Protein AF-A0A382DC50-F1 (afdb_monomer)

Sequence (308 aa):
MADNDYLSQIHSEELDKFVVYGDLNCPFCFALHERFDAWSLLGKIEWRLIIHAPELSEAIFSLEDESLLANEVFAIHHRAPDVSVSLPRARPASSLATRLVMAIDRYDRKKVPDLRRELYRALWQEGLNLGDPAVLVTILANVGLEKFVEASVRKNPDGSVEPLALWEFWRLLGSEPQDLIEWQERWETDVSFARRIPIIENRTNNALLQGLPTEEALYQYLVGRRAHFVNDDVCVFQPRPIAIVFGWMDHLWPLVKILKETCEVLHFSEIASCRQMLIDNEEIDFLFIEDEFVEDDVLGELAELLKT

Structure (mmCIF, N/CA/C/O backbone):
data_AF-A0A382DC50-F1
#
_entry.id   AF-A0A382DC50-F1
#
loop_
_atom_site.group_PDB
_atom_site.id
_atom_site.type_symbol
_atom_site.label_atom_id
_atom_site.label_alt_id
_atom_site.label_comp_id
_atom_site.label_asym_id
_atom_site.label_entity_id
_atom_site.label_seq_id
_atom_site.pdbx_PDB_ins_code
_atom_site.Cartn_x
_atom_site.Cartn_y
_atom_site.Cartn_z
_atom_site.occupancy
_atom_site.B_iso_or_equiv
_atom_site.auth_seq_id
_atom_site.auth_co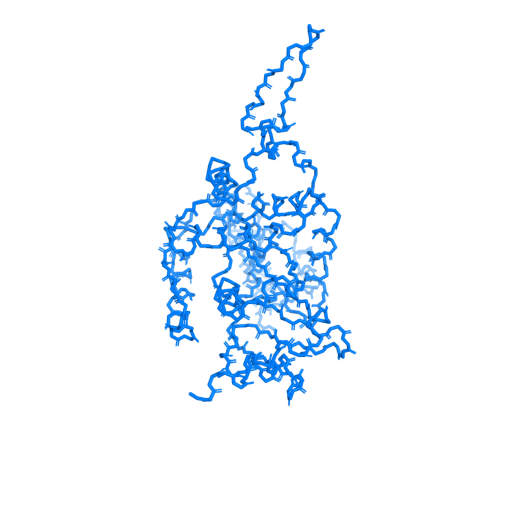mp_id
_atom_site.auth_asym_id
_atom_site.auth_atom_id
_atom_site.pdbx_PDB_model_num
ATOM 1 N N . MET A 1 1 ? -6.017 -14.879 29.094 1.00 37.22 1 MET A N 1
ATOM 2 C CA . MET A 1 1 ? -6.654 -13.901 30.011 1.00 37.22 1 MET A CA 1
ATOM 3 C C . MET A 1 1 ? -6.004 -12.518 29.949 1.00 37.22 1 MET A C 1
ATOM 5 O O . MET A 1 1 ? -6.716 -11.572 30.234 1.00 37.22 1 MET A O 1
ATOM 9 N N . ALA A 1 2 ? -4.735 -12.374 29.532 1.00 49.47 2 ALA A N 1
ATOM 10 C CA . ALA A 1 2 ? -4.141 -11.066 29.215 1.00 49.47 2 ALA A CA 1
ATOM 11 C C . ALA A 1 2 ? -4.613 -10.497 27.855 1.00 49.47 2 ALA A C 1
ATOM 13 O O . ALA A 1 2 ? -4.766 -9.287 27.730 1.00 49.47 2 ALA A O 1
ATOM 14 N N . ASP A 1 3 ? -4.940 -11.360 26.879 1.00 53.88 3 ASP A N 1
ATOM 15 C CA . ASP A 1 3 ? -5.260 -10.888 25.521 1.00 53.88 3 ASP A CA 1
ATOM 16 C C . ASP A 1 3 ? -6.546 -10.065 25.380 1.00 53.88 3 ASP A C 1
ATOM 18 O O . ASP A 1 3 ? -6.658 -9.181 24.538 1.00 53.88 3 ASP A O 1
ATOM 22 N N . ASN A 1 4 ? -7.538 -10.334 26.226 1.00 57.94 4 ASN A N 1
ATOM 23 C CA . ASN A 1 4 ? -8.842 -9.684 26.105 1.00 57.94 4 ASN A CA 1
ATOM 24 C C . ASN A 1 4 ? -8.832 -8.237 26.640 1.00 57.94 4 ASN A C 1
ATOM 26 O O . ASN A 1 4 ? -9.724 -7.449 26.325 1.00 57.94 4 ASN A O 1
ATOM 30 N N . ASP A 1 5 ? -7.831 -7.893 27.456 1.00 74.62 5 ASP A N 1
ATOM 31 C CA . ASP A 1 5 ? -7.710 -6.585 28.105 1.00 74.62 5 ASP A CA 1
ATOM 32 C C . ASP A 1 5 ? -7.047 -5.557 27.170 1.00 74.62 5 ASP A C 1
ATOM 34 O O . ASP A 1 5 ? -7.519 -4.426 27.055 1.00 74.62 5 ASP A O 1
ATOM 38 N N . TYR A 1 6 ? -6.025 -5.966 26.400 1.00 82.06 6 TYR A N 1
ATOM 39 C CA . TYR A 1 6 ? -5.338 -5.051 25.478 1.00 82.06 6 TYR A CA 1
ATOM 40 C C . TYR A 1 6 ? -6.218 -4.648 24.287 1.00 82.06 6 TYR A C 1
ATOM 42 O O . TYR A 1 6 ? -6.290 -3.462 23.965 1.00 82.06 6 TYR A O 1
ATOM 50 N N . LEU A 1 7 ? -6.944 -5.590 23.666 1.00 85.31 7 LEU A N 1
ATOM 51 C CA . LEU A 1 7 ? -7.836 -5.271 22.542 1.00 85.31 7 LEU A CA 1
ATOM 52 C C . LEU A 1 7 ? -8.962 -4.341 22.986 1.00 85.31 7 LEU A C 1
ATOM 54 O O . LEU A 1 7 ? -9.258 -3.360 22.308 1.00 85.31 7 LEU A O 1
ATOM 58 N N . SER A 1 8 ? -9.545 -4.593 24.159 1.00 87.25 8 SER A N 1
ATOM 59 C CA . SER A 1 8 ? -10.571 -3.716 24.728 1.00 87.25 8 SER A CA 1
ATOM 60 C C . SER A 1 8 ? -10.053 -2.285 24.893 1.00 87.25 8 SER A C 1
ATOM 62 O O . SER A 1 8 ? -10.758 -1.338 24.541 1.00 87.25 8 SER A O 1
ATOM 64 N N . GLN A 1 9 ? -8.804 -2.127 25.348 1.00 90.44 9 GLN A N 1
ATOM 65 C CA . GLN A 1 9 ? -8.171 -0.818 25.464 1.00 90.44 9 GLN A CA 1
ATOM 66 C C . GLN A 1 9 ? -7.967 -0.156 24.091 1.00 90.44 9 GLN A C 1
ATOM 68 O O . GLN A 1 9 ? -8.433 0.966 23.906 1.00 90.44 9 GLN A O 1
ATOM 73 N N . ILE A 1 10 ? -7.361 -0.837 23.106 1.00 91.88 10 ILE A N 1
ATOM 74 C CA . ILE A 1 10 ? -7.163 -0.269 21.753 1.00 91.88 10 ILE A CA 1
ATOM 75 C C . ILE A 1 10 ? -8.499 0.156 21.135 1.00 91.88 10 ILE A C 1
ATOM 77 O O . ILE A 1 10 ? -8.602 1.213 20.518 1.00 91.88 10 ILE A O 1
ATOM 81 N N . HIS A 1 11 ? -9.550 -0.647 21.309 1.00 91.75 11 HIS A N 1
ATOM 82 C CA . HIS A 1 11 ? -10.868 -0.335 20.764 1.00 91.75 11 HIS A CA 1
ATOM 83 C C . HIS A 1 11 ? -11.522 0.898 21.399 1.00 91.75 11 HIS A C 1
ATOM 85 O O . HIS A 1 11 ? -12.437 1.442 20.775 1.00 91.75 11 HIS A O 1
ATOM 91 N N . SER A 1 12 ? -11.072 1.316 22.587 1.00 91.50 12 SER A N 1
ATOM 92 C CA . SER A 1 12 ? -11.511 2.541 23.263 1.00 91.50 12 SER A CA 1
ATOM 93 C C . SER A 1 12 ? -10.723 3.792 22.859 1.00 91.50 12 SER A C 1
ATOM 95 O O . SER A 1 12 ? -11.162 4.898 23.163 1.00 91.50 12 SER A O 1
ATOM 97 N N . GLU A 1 13 ? -9.594 3.633 22.163 1.00 93.06 13 GLU A N 1
ATOM 98 C CA . GLU A 1 13 ? -8.790 4.751 21.671 1.00 93.06 13 GLU A CA 1
ATOM 99 C C . GLU A 1 13 ? -9.433 5.420 20.446 1.00 93.06 13 GLU A C 1
ATOM 101 O O . GLU A 1 13 ? -10.063 4.777 19.599 1.00 93.06 13 GLU A O 1
ATOM 106 N N . GLU A 1 14 ? -9.205 6.725 20.307 1.00 92.75 14 GLU A N 1
ATOM 107 C CA . GLU A 1 14 ? -9.491 7.472 19.079 1.00 92.75 14 GLU A CA 1
ATOM 108 C C . GLU A 1 14 ? -8.432 7.124 18.026 1.00 92.75 14 GLU A C 1
ATOM 110 O O . GLU A 1 14 ? -7.326 7.670 18.037 1.00 92.75 14 GLU A O 1
ATOM 115 N N . LEU A 1 15 ? -8.736 6.143 17.169 1.00 95.50 15 LEU A N 1
ATOM 116 C CA . LEU A 1 15 ? -7.791 5.612 16.178 1.00 95.50 15 LEU A CA 1
ATOM 117 C C . LEU A 1 15 ? -7.815 6.342 14.828 1.00 95.50 15 LEU A C 1
ATOM 119 O O . LEU A 1 15 ? -6.889 6.184 14.036 1.00 95.50 15 LEU A O 1
ATOM 123 N N . ASP A 1 16 ? -8.823 7.176 14.585 1.00 94.62 16 ASP A N 1
ATOM 124 C CA . ASP A 1 16 ? -8.936 7.998 13.379 1.00 94.62 16 ASP A CA 1
ATOM 125 C C . ASP A 1 16 ? -7.835 9.066 13.291 1.00 94.62 16 ASP A C 1
ATOM 127 O O . ASP A 1 16 ? -7.517 9.537 12.203 1.00 94.62 16 ASP A O 1
ATOM 131 N N . LYS A 1 17 ? -7.176 9.409 14.405 1.00 95.00 17 LYS A N 1
ATOM 132 C CA . LYS A 1 17 ? -5.971 10.254 14.405 1.00 95.00 17 LYS A CA 1
ATOM 133 C C . LYS A 1 17 ? -4.764 9.603 13.725 1.00 95.00 17 LYS A C 1
ATOM 135 O O . LYS A 1 17 ? -3.833 10.326 13.369 1.00 95.00 17 LYS A O 1
ATOM 140 N N . PHE A 1 18 ? -4.764 8.282 13.541 1.00 97.12 18 PHE A N 1
ATOM 141 C CA . PHE A 1 18 ? -3.666 7.571 12.896 1.00 97.12 18 PHE A CA 1
ATOM 142 C C . PHE A 1 18 ? -3.879 7.434 11.389 1.00 97.12 18 PHE A C 1
ATOM 144 O O . PHE A 1 18 ? -4.982 7.156 10.913 1.00 97.12 18 PHE A O 1
ATOM 151 N N . VAL A 1 19 ? -2.788 7.599 10.648 1.00 97.69 19 VAL A N 1
ATOM 152 C CA . VAL A 1 19 ? -2.716 7.407 9.200 1.00 97.69 19 VAL A CA 1
ATOM 153 C C . VAL A 1 19 ? -1.591 6.436 8.90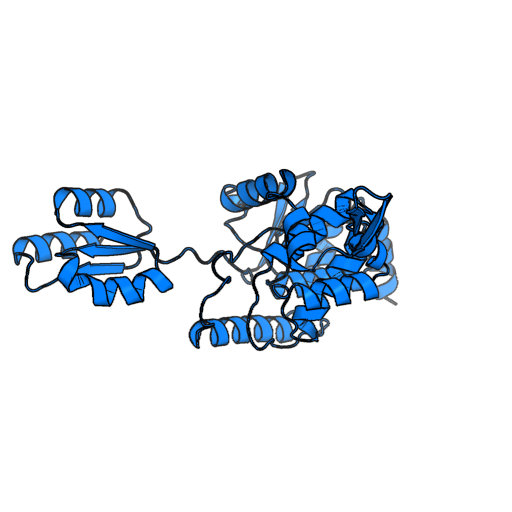1 1.00 97.69 19 VAL A C 1
ATOM 155 O O . VAL A 1 19 ? -0.494 6.595 9.430 1.00 97.69 19 VAL A O 1
ATOM 158 N N . VAL A 1 20 ? -1.840 5.458 8.038 1.00 98.00 20 VAL A N 1
ATOM 159 C CA . VAL A 1 20 ? -0.793 4.588 7.502 1.00 98.00 20 VAL A CA 1
ATOM 160 C C . VAL A 1 20 ? -0.478 4.947 6.066 1.00 98.00 20 VAL A C 1
ATOM 162 O O . VAL A 1 20 ? -1.398 5.080 5.268 1.00 98.00 20 VAL A O 1
ATOM 165 N N . TYR A 1 21 ? 0.807 5.036 5.737 1.00 98.12 21 TYR A N 1
ATOM 166 C CA . TYR A 1 21 ? 1.296 4.997 4.361 1.00 98.12 21 TYR A CA 1
ATOM 167 C C . TYR A 1 21 ? 1.822 3.599 4.068 1.00 98.12 21 TYR A C 1
ATOM 169 O O . TYR A 1 21 ? 2.630 3.059 4.833 1.00 98.12 21 TYR A O 1
ATOM 177 N N . GLY A 1 22 ? 1.361 3.011 2.970 1.00 97.38 22 GLY A N 1
ATOM 178 C CA . GLY A 1 22 ? 1.808 1.691 2.552 1.00 97.38 22 GLY A CA 1
ATOM 179 C C . GLY A 1 22 ? 1.549 1.412 1.082 1.00 97.38 22 GLY A C 1
ATOM 180 O O . GLY A 1 22 ? 0.786 2.110 0.425 1.00 97.38 22 GLY A O 1
ATOM 181 N N . ASP A 1 23 ? 2.166 0.350 0.587 1.00 97.38 23 ASP A N 1
ATOM 182 C CA . ASP A 1 23 ? 2.003 -0.137 -0.781 1.00 97.38 23 ASP A CA 1
ATOM 183 C C . ASP A 1 23 ? 1.472 -1.578 -0.751 1.00 97.38 23 ASP A C 1
ATOM 185 O O . ASP A 1 23 ? 1.760 -2.343 0.177 1.00 97.38 23 ASP A O 1
ATOM 189 N N . LEU A 1 24 ? 0.676 -1.958 -1.750 1.00 97.75 24 LEU A N 1
ATOM 190 C CA . LEU A 1 24 ? 0.156 -3.316 -1.912 1.00 97.75 24 LEU A CA 1
ATOM 191 C C . LEU A 1 24 ? 1.273 -4.321 -2.221 1.00 97.75 24 LEU A C 1
ATOM 193 O O . LEU A 1 24 ? 1.204 -5.465 -1.772 1.00 97.75 24 LEU A O 1
ATOM 197 N N . ASN A 1 25 ? 2.317 -3.898 -2.940 1.00 94.50 25 ASN A N 1
ATOM 198 C CA . ASN A 1 25 ? 3.447 -4.755 -3.304 1.00 94.50 25 ASN A CA 1
ATOM 199 C C . ASN A 1 25 ? 4.632 -4.673 -2.320 1.00 94.50 25 ASN A C 1
ATOM 201 O O . ASN A 1 25 ? 5.721 -5.151 -2.638 1.00 94.50 25 ASN A O 1
ATOM 205 N N . CYS A 1 26 ? 4.409 -4.152 -1.109 1.00 95.50 26 CYS A N 1
ATOM 206 C CA . CYS A 1 26 ? 5.368 -4.213 -0.009 1.00 95.50 26 CYS A CA 1
ATOM 207 C C . CYS A 1 26 ? 4.959 -5.295 1.011 1.00 95.50 26 CYS A C 1
ATOM 209 O O . CYS A 1 26 ? 3.881 -5.194 1.613 1.00 95.50 26 CYS A O 1
ATOM 211 N N . PRO A 1 27 ? 5.812 -6.297 1.288 1.00 95.44 27 PRO A N 1
ATOM 212 C CA . PRO A 1 27 ? 5.442 -7.390 2.181 1.00 95.44 27 PRO A CA 1
ATOM 213 C C . PRO A 1 27 ? 5.378 -6.939 3.654 1.00 95.44 27 PRO A C 1
ATOM 215 O O . PRO A 1 27 ? 4.569 -7.443 4.431 1.00 95.44 27 PRO A O 1
ATOM 218 N N . PHE A 1 28 ? 6.151 -5.925 4.057 1.00 95.81 28 PHE A N 1
ATOM 219 C CA . PHE A 1 28 ? 6.060 -5.352 5.408 1.00 95.81 28 PHE A CA 1
ATOM 220 C C . PHE A 1 28 ? 4.736 -4.609 5.637 1.00 95.81 28 PHE A C 1
ATOM 222 O O . PHE A 1 28 ? 4.167 -4.684 6.727 1.00 95.81 28 PHE A O 1
ATOM 229 N N . CYS A 1 29 ? 4.212 -3.935 4.604 1.00 97.81 29 CYS A N 1
ATOM 230 C CA . 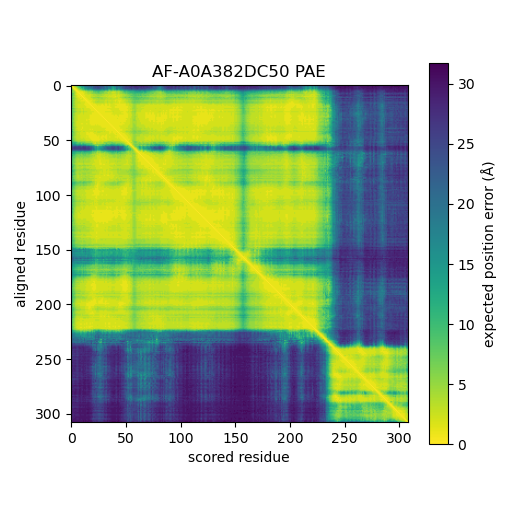CYS A 1 29 ? 2.883 -3.323 4.649 1.00 97.81 29 CYS A CA 1
ATOM 231 C C . CYS A 1 29 ? 1.790 -4.387 4.787 1.00 97.81 29 CYS A C 1
ATOM 233 O O . CYS A 1 29 ? 0.857 -4.195 5.564 1.00 97.81 29 CYS A O 1
ATOM 235 N N . PHE A 1 30 ? 1.940 -5.523 4.097 1.00 98.25 30 PHE A N 1
ATOM 236 C CA . PHE A 1 30 ? 1.058 -6.676 4.264 1.00 98.25 30 PHE A CA 1
ATOM 237 C C . PHE A 1 30 ? 1.064 -7.208 5.701 1.00 98.25 30 PHE A C 1
ATOM 239 O O . PHE A 1 30 ? 0.002 -7.364 6.298 1.00 98.25 30 PHE A O 1
ATOM 246 N N . ALA A 1 31 ? 2.240 -7.420 6.295 1.00 96.88 31 ALA A N 1
ATOM 247 C CA . ALA A 1 31 ? 2.331 -7.913 7.668 1.00 96.88 31 ALA A CA 1
ATOM 248 C C . ALA A 1 31 ? 1.702 -6.949 8.689 1.00 96.88 31 ALA A C 1
ATOM 250 O O . ALA A 1 31 ? 0.992 -7.379 9.600 1.00 96.88 31 ALA A O 1
ATOM 251 N N . LEU A 1 32 ? 1.902 -5.636 8.520 1.00 97.50 32 LEU A N 1
ATOM 252 C CA . LEU A 1 32 ? 1.219 -4.633 9.340 1.00 97.50 32 LEU A CA 1
ATOM 253 C C . LEU A 1 32 ? -0.305 -4.675 9.134 1.00 97.50 32 LEU A C 1
ATOM 255 O O . LEU A 1 32 ? -1.064 -4.586 10.100 1.00 97.50 32 LEU A O 1
ATOM 259 N N . HIS A 1 33 ? -0.751 -4.828 7.887 1.00 98.06 33 HIS A N 1
ATOM 260 C CA . HIS A 1 33 ? -2.164 -4.919 7.543 1.00 98.06 33 HIS A CA 1
ATOM 261 C C . HIS A 1 33 ? -2.838 -6.139 8.186 1.00 98.06 33 HIS A C 1
ATOM 263 O O . HIS A 1 33 ? -3.909 -5.995 8.772 1.00 98.06 33 HIS A O 1
ATOM 269 N N . GLU A 1 34 ? -2.218 -7.321 8.138 1.00 97.88 34 GLU A N 1
ATOM 270 C CA . GLU A 1 34 ? -2.768 -8.536 8.760 1.00 97.88 34 GLU A CA 1
ATOM 271 C C . GLU A 1 34 ? -2.904 -8.399 10.280 1.00 97.88 34 GLU A C 1
ATOM 273 O O . GLU A 1 34 ? -3.898 -8.851 10.844 1.00 97.88 34 GLU A O 1
ATOM 278 N N . ARG A 1 35 ? -1.987 -7.694 10.953 1.00 95.25 35 ARG A N 1
ATOM 279 C CA . ARG A 1 35 ? -2.137 -7.397 12.389 1.00 95.25 35 ARG A CA 1
ATOM 280 C C . ARG A 1 35 ? -3.320 -6.485 12.675 1.00 95.25 35 ARG A C 1
ATOM 282 O O . ARG A 1 35 ? -4.074 -6.720 13.617 1.00 95.25 35 ARG A O 1
ATOM 289 N N . PHE A 1 36 ? -3.537 -5.469 11.843 1.00 97.06 36 PHE A N 1
ATOM 290 C CA . PHE A 1 36 ? -4.738 -4.646 11.958 1.00 97.06 36 PHE A CA 1
ATOM 291 C C . PHE A 1 36 ? -6.024 -5.415 11.642 1.00 97.06 36 PHE A C 1
ATOM 293 O O . PHE A 1 36 ? -7.045 -5.126 12.266 1.00 97.06 36 PHE A O 1
ATOM 300 N N . ASP A 1 37 ? -6.004 -6.383 10.724 1.00 96.94 37 ASP A N 1
ATOM 301 C CA . ASP A 1 37 ? -7.144 -7.278 10.472 1.00 96.94 37 ASP A CA 1
ATOM 302 C C . ASP A 1 37 ? -7.428 -8.164 11.687 1.00 96.94 37 ASP A C 1
ATOM 304 O O . ASP A 1 37 ? -8.557 -8.184 12.182 1.00 96.94 37 ASP A O 1
ATOM 308 N N . ALA A 1 38 ? -6.393 -8.801 12.244 1.00 95.38 38 ALA A N 1
ATOM 309 C CA . ALA A 1 38 ? -6.493 -9.634 13.440 1.00 95.38 38 ALA A CA 1
ATOM 310 C C . ALA A 1 38 ? -7.078 -8.869 14.639 1.00 95.38 38 ALA A C 1
ATOM 312 O O . ALA A 1 38 ? -7.833 -9.430 15.434 1.00 95.38 38 ALA A O 1
ATOM 313 N N . TRP A 1 39 ? -6.785 -7.571 14.744 1.00 95.38 39 TRP A N 1
ATOM 314 C CA . TRP A 1 39 ? -7.317 -6.691 15.787 1.00 95.38 39 TRP A CA 1
ATOM 315 C C . TRP A 1 39 ? -8.599 -5.948 15.377 1.00 95.38 39 TRP A C 1
ATOM 317 O O . TRP A 1 39 ? -9.066 -5.088 16.114 1.00 95.38 39 TRP A O 1
ATOM 327 N N . SER A 1 40 ? -9.194 -6.247 14.217 1.00 95.88 40 SER A N 1
ATOM 328 C CA . SER A 1 40 ? -10.419 -5.593 13.721 1.00 95.88 40 SER A CA 1
ATOM 329 C C . SER A 1 40 ? -10.323 -4.058 13.621 1.00 95.88 40 SER A C 1
ATOM 331 O O . SER A 1 40 ? -11.283 -3.331 13.902 1.00 95.88 40 SER A O 1
ATOM 333 N N . LEU A 1 41 ? -9.158 -3.548 13.207 1.00 96.62 41 LEU A N 1
ATOM 334 C CA . LEU A 1 41 ? -8.848 -2.116 13.108 1.00 96.62 41 LEU A CA 1
ATOM 335 C C . LEU A 1 41 ? -8.838 -1.574 11.673 1.00 96.62 41 LEU A C 1
ATOM 337 O O . LEU A 1 41 ? -8.739 -0.361 11.498 1.00 96.62 41 LEU A O 1
ATOM 341 N N . LEU A 1 42 ? -8.979 -2.418 10.642 1.00 95.38 42 LEU A N 1
ATOM 342 C CA . LEU A 1 42 ? -8.832 -1.998 9.236 1.00 95.38 42 LEU A CA 1
ATOM 343 C C . LEU A 1 42 ? -9.749 -0.843 8.804 1.00 95.38 42 LEU A C 1
ATOM 345 O O . LEU A 1 42 ? -9.390 -0.099 7.894 1.00 95.38 42 LEU A O 1
ATOM 349 N N . GLY A 1 43 ? -10.924 -0.713 9.425 1.00 94.44 43 GLY A N 1
ATOM 350 C CA . GLY A 1 43 ? -11.879 0.374 9.177 1.00 94.44 43 GLY A CA 1
ATOM 351 C C . GLY A 1 43 ? -11.793 1.545 10.163 1.00 94.44 43 GLY A C 1
ATOM 352 O O . GLY A 1 43 ? -12.614 2.453 10.082 1.00 94.44 43 GLY A O 1
ATOM 353 N N . LYS A 1 44 ? -10.856 1.508 11.120 1.00 95.81 44 LYS A N 1
ATOM 354 C CA . LYS A 1 44 ? -10.680 2.529 12.167 1.00 95.81 44 LYS A CA 1
ATOM 355 C C . LYS A 1 44 ? -9.471 3.435 11.946 1.00 95.81 44 LYS A C 1
ATOM 357 O O . LYS A 1 44 ? -9.415 4.502 12.542 1.00 95.81 44 LYS A O 1
ATOM 362 N N . ILE A 1 45 ? -8.519 2.994 11.129 1.00 95.81 45 ILE A N 1
ATOM 363 C CA . ILE A 1 45 ? -7.284 3.713 10.813 1.00 95.81 45 ILE A CA 1
ATOM 364 C C . ILE A 1 45 ? -7.308 4.052 9.324 1.00 95.81 45 ILE A C 1
ATOM 366 O O . ILE A 1 45 ? -7.614 3.197 8.490 1.00 95.81 45 ILE A O 1
ATOM 370 N N . GLU A 1 46 ? -6.995 5.301 8.991 1.00 96.12 46 GLU A N 1
ATOM 371 C CA . GLU A 1 46 ? -6.902 5.739 7.600 1.00 96.12 46 GLU A CA 1
ATOM 372 C C . GLU A 1 46 ? -5.674 5.102 6.942 1.00 96.12 46 GLU A C 1
ATOM 374 O O . GLU A 1 46 ? -4.580 5.133 7.501 1.00 96.12 46 GLU A O 1
ATOM 379 N N . TRP A 1 47 ? -5.840 4.527 5.751 1.00 97.69 47 TRP A N 1
ATOM 380 C CA . TRP A 1 47 ? -4.743 3.907 5.010 1.00 97.69 47 TRP A CA 1
ATOM 381 C C . TRP A 1 47 ? -4.593 4.555 3.645 1.00 97.69 47 TRP A C 1
ATOM 383 O O . TRP A 1 47 ? -5.472 4.447 2.789 1.00 97.69 47 TRP A O 1
ATOM 393 N N . ARG A 1 48 ? -3.457 5.213 3.460 1.00 97.62 48 ARG A N 1
ATOM 394 C CA . ARG A 1 48 ? -3.053 5.913 2.251 1.00 97.62 48 ARG A CA 1
ATOM 395 C C . ARG A 1 48 ? -2.142 5.000 1.458 1.00 97.62 48 ARG A C 1
ATOM 397 O O . ARG A 1 48 ? -1.050 4.649 1.906 1.00 97.62 48 ARG A O 1
ATOM 404 N N . LEU A 1 49 ? -2.634 4.569 0.303 1.00 97.44 49 LEU A N 1
ATOM 405 C CA . LEU A 1 49 ? -1.816 3.806 -0.624 1.00 97.44 49 LEU A CA 1
ATOM 406 C C . LEU A 1 49 ? -0.891 4.749 -1.388 1.00 97.44 49 LEU A C 1
ATOM 408 O O . LEU A 1 49 ? -1.329 5.811 -1.818 1.00 97.44 49 LEU A O 1
ATOM 412 N N . ILE A 1 50 ? 0.356 4.330 -1.554 1.00 96.25 50 ILE A N 1
ATOM 413 C CA . ILE A 1 50 ? 1.370 4.964 -2.403 1.00 96.25 50 ILE A CA 1
ATOM 414 C C . ILE A 1 50 ? 1.993 3.898 -3.308 1.00 96.25 50 ILE A C 1
ATOM 416 O O . ILE A 1 50 ? 1.742 2.704 -3.117 1.00 96.25 50 ILE A O 1
ATOM 420 N N . ILE A 1 51 ? 2.786 4.326 -4.286 1.00 92.69 51 ILE A N 1
ATOM 421 C CA . ILE A 1 51 ? 3.586 3.457 -5.150 1.00 92.69 51 ILE A CA 1
ATOM 422 C C . ILE A 1 51 ? 5.061 3.680 -4.802 1.00 92.69 51 ILE A C 1
ATOM 424 O O . ILE A 1 51 ? 5.653 4.680 -5.200 1.00 92.69 51 ILE A O 1
ATOM 428 N N . HIS A 1 52 ? 5.652 2.764 -4.031 1.00 89.25 52 HIS A N 1
ATOM 429 C CA . HIS A 1 52 ? 7.046 2.889 -3.580 1.00 89.25 52 HIS A CA 1
ATOM 430 C C . HIS A 1 52 ? 8.065 2.349 -4.583 1.00 89.25 52 HIS A C 1
ATOM 432 O O . HIS A 1 52 ? 9.236 2.703 -4.506 1.00 89.25 52 HIS A O 1
ATOM 438 N N . ALA A 1 53 ? 7.608 1.481 -5.485 1.00 82.06 53 ALA A N 1
ATOM 439 C CA . ALA A 1 53 ? 8.420 0.786 -6.476 1.00 82.06 53 ALA A CA 1
ATOM 440 C C . ALA A 1 53 ? 7.757 0.894 -7.870 1.00 82.06 53 ALA A C 1
ATOM 442 O O . ALA A 1 53 ? 7.228 -0.096 -8.398 1.00 82.06 53 ALA A O 1
ATOM 443 N N . PRO A 1 54 ? 7.651 2.117 -8.435 1.00 76.81 54 PRO A N 1
ATOM 444 C CA . PRO A 1 54 ? 6.966 2.373 -9.709 1.00 76.81 54 PRO A CA 1
ATOM 445 C C . PRO A 1 54 ? 7.628 1.685 -10.916 1.00 76.81 54 PRO A C 1
ATOM 447 O O . PRO A 1 54 ? 6.968 1.417 -11.923 1.00 76.81 54 PRO A O 1
ATOM 450 N N . GLU A 1 55 ? 8.913 1.358 -10.813 1.00 67.50 55 GLU A N 1
ATOM 451 C CA . GLU A 1 55 ? 9.718 0.681 -11.830 1.00 67.50 55 GLU A CA 1
ATOM 452 C C . GLU A 1 55 ? 9.328 -0.782 -12.068 1.00 67.50 55 GLU A C 1
ATOM 454 O O . GLU A 1 55 ? 9.668 -1.337 -13.110 1.00 67.50 55 GLU A O 1
ATOM 459 N N . LEU A 1 56 ? 8.551 -1.396 -11.171 1.00 68.50 56 LEU A N 1
ATOM 460 C CA . LEU A 1 56 ? 8.113 -2.797 -11.273 1.00 68.50 56 LEU A CA 1
ATOM 461 C C . LEU A 1 56 ? 7.055 -3.061 -12.359 1.00 68.50 56 LEU A C 1
ATOM 463 O O . LEU A 1 56 ? 6.347 -4.071 -12.325 1.00 68.50 56 LEU A O 1
ATOM 467 N N . SER A 1 57 ? 6.926 -2.175 -13.343 1.00 54.94 57 SER A N 1
ATOM 468 C CA . SER A 1 57 ? 6.055 -2.373 -14.495 1.00 54.94 57 SER A CA 1
ATOM 469 C C . SER A 1 57 ? 6.887 -2.669 -15.747 1.00 54.94 57 SER A C 1
ATOM 471 O O . SER A 1 57 ? 7.660 -1.843 -16.211 1.00 54.94 57 SER A O 1
ATOM 473 N N . GLU A 1 58 ? 6.703 -3.879 -16.289 1.00 50.09 58 GLU A N 1
ATOM 474 C CA . GLU A 1 58 ? 7.195 -4.364 -17.597 1.00 50.09 58 GLU A CA 1
ATOM 475 C C . GLU A 1 58 ? 8.642 -4.895 -17.700 1.00 50.09 58 GLU A C 1
ATOM 477 O O . GLU A 1 58 ? 8.977 -5.499 -18.722 1.00 50.09 58 GLU A O 1
ATOM 482 N N . ALA A 1 59 ? 9.484 -4.780 -16.669 1.00 53.28 59 ALA A N 1
ATOM 483 C CA . ALA A 1 59 ? 10.841 -5.343 -16.691 1.00 53.28 59 ALA A CA 1
ATOM 484 C C . ALA A 1 59 ? 10.887 -6.862 -16.411 1.00 53.28 59 ALA A C 1
ATOM 486 O O . ALA A 1 59 ? 10.015 -7.433 -15.750 1.00 53.28 59 ALA A O 1
ATOM 487 N N . ILE A 1 60 ? 11.936 -7.531 -16.907 1.00 62.00 60 ILE A N 1
ATOM 488 C CA . ILE A 1 60 ? 12.283 -8.895 -16.488 1.00 62.00 60 ILE A CA 1
ATOM 489 C C . ILE A 1 60 ? 12.700 -8.811 -15.019 1.00 62.00 60 ILE A C 1
ATOM 491 O O . ILE A 1 60 ? 13.706 -8.181 -14.715 1.00 62.00 60 ILE A O 1
ATOM 495 N N . PHE A 1 61 ? 11.933 -9.443 -14.131 1.00 73.88 61 PHE A N 1
ATOM 496 C CA . PHE A 1 61 ? 12.282 -9.563 -12.716 1.00 73.88 61 PHE A CA 1
ATOM 497 C C . PHE A 1 61 ? 13.635 -10.278 -12.605 1.00 73.88 61 PHE A C 1
ATOM 499 O O . PHE A 1 61 ? 13.770 -11.422 -13.051 1.00 73.88 61 PHE A O 1
ATOM 506 N N . SER A 1 62 ? 14.657 -9.567 -12.135 1.00 76.56 62 SER A N 1
ATOM 507 C CA . SER A 1 62 ? 16.033 -10.055 -12.153 1.00 76.56 62 SER A CA 1
ATOM 508 C C . SER A 1 62 ? 16.294 -11.044 -11.012 1.00 76.56 62 SER A C 1
ATOM 510 O O . SER A 1 62 ? 15.541 -11.123 -10.043 1.00 76.56 62 SER A O 1
ATOM 512 N N . LEU A 1 63 ? 17.402 -11.791 -11.086 1.00 71.88 63 LEU A N 1
ATOM 513 C CA . LEU A 1 63 ? 17.842 -12.647 -9.972 1.00 71.88 63 LEU A CA 1
ATOM 514 C C . LEU A 1 63 ? 18.148 -11.842 -8.696 1.00 71.88 63 LEU A C 1
ATOM 516 O O . LEU A 1 63 ? 18.046 -12.374 -7.588 1.00 71.88 63 LEU A O 1
ATOM 520 N N . GLU A 1 64 ? 18.547 -10.577 -8.847 1.00 74.06 64 GLU A N 1
ATOM 521 C CA . GLU A 1 64 ? 18.759 -9.664 -7.726 1.00 74.06 64 GLU A CA 1
ATOM 522 C C . GLU A 1 64 ? 17.423 -9.290 -7.080 1.00 74.06 64 GLU A C 1
ATOM 524 O O . GLU A 1 64 ? 17.280 -9.447 -5.867 1.00 74.06 64 GLU A O 1
ATOM 529 N N . ASP A 1 65 ? 16.415 -8.938 -7.883 1.00 78.75 65 ASP A N 1
ATOM 530 C CA . ASP A 1 65 ? 15.063 -8.649 -7.392 1.00 78.75 65 ASP A CA 1
ATOM 531 C C . ASP A 1 65 ? 14.436 -9.868 -6.701 1.00 78.75 65 ASP A C 1
ATOM 533 O O . ASP A 1 65 ? 13.826 -9.743 -5.637 1.00 78.75 65 ASP A O 1
ATOM 537 N N . GLU A 1 66 ? 14.627 -11.070 -7.261 1.00 80.00 66 GLU A N 1
ATOM 538 C CA . GLU A 1 66 ? 14.217 -12.332 -6.632 1.00 80.00 66 GLU A CA 1
ATOM 539 C C . GLU A 1 66 ? 14.886 -12.530 -5.269 1.00 80.00 66 GLU A C 1
ATOM 541 O O . GLU A 1 66 ? 14.222 -12.902 -4.298 1.00 80.00 66 GLU A O 1
ATOM 546 N N . SER A 1 67 ? 16.188 -12.253 -5.176 1.00 73.06 67 SER A N 1
ATOM 547 C CA . SER A 1 67 ? 16.950 -12.389 -3.932 1.00 73.06 67 SER A CA 1
ATOM 548 C C . SER A 1 67 ? 16.514 -11.366 -2.880 1.00 73.06 67 SER A C 1
ATOM 550 O O . SER A 1 67 ? 16.330 -11.726 -1.715 1.00 73.06 67 SER A O 1
ATOM 552 N N . LEU A 1 68 ? 16.310 -10.106 -3.275 1.00 80.69 68 LEU A N 1
ATOM 553 C CA . LEU A 1 68 ? 15.810 -9.043 -2.400 1.00 80.69 68 LEU A CA 1
ATOM 554 C C . LEU A 1 68 ? 14.417 -9.384 -1.866 1.00 80.69 68 LEU A C 1
ATOM 556 O O . LEU A 1 68 ? 14.206 -9.394 -0.653 1.00 80.69 68 LEU A O 1
ATOM 560 N N . LEU A 1 69 ? 13.494 -9.757 -2.753 1.00 85.38 69 LEU A N 1
ATOM 561 C CA . LEU A 1 69 ? 12.139 -10.156 -2.386 1.00 85.38 69 LEU A CA 1
ATOM 562 C C . LEU A 1 69 ? 12.132 -11.362 -1.438 1.00 85.38 69 LEU A C 1
ATOM 564 O O . LEU A 1 69 ? 11.402 -11.367 -0.444 1.00 85.38 69 LEU A O 1
ATOM 568 N N . ALA A 1 70 ? 12.958 -12.375 -1.711 1.00 80.25 70 ALA A N 1
ATOM 569 C CA . ALA A 1 70 ? 13.100 -13.526 -0.829 1.00 80.25 70 ALA A CA 1
ATOM 570 C C . ALA A 1 70 ? 13.590 -13.105 0.564 1.00 80.25 70 ALA A C 1
ATOM 572 O O . ALA A 1 70 ? 13.004 -13.519 1.566 1.00 80.25 70 ALA A O 1
ATOM 573 N N . ASN A 1 71 ? 14.615 -12.251 0.641 1.00 76.88 71 ASN A N 1
ATOM 574 C CA . ASN A 1 71 ? 15.152 -11.752 1.908 1.00 76.88 71 ASN A CA 1
ATOM 575 C C . ASN A 1 71 ? 14.105 -10.982 2.725 1.00 76.88 71 ASN A C 1
ATOM 577 O O . ASN A 1 71 ? 13.989 -11.204 3.931 1.00 76.88 71 ASN A O 1
ATOM 581 N N . GLU A 1 72 ? 13.305 -10.126 2.090 1.00 85.88 72 GLU A N 1
ATOM 582 C CA . GLU A 1 72 ? 12.217 -9.412 2.764 1.00 85.88 72 GLU A CA 1
ATOM 583 C C . GLU A 1 72 ? 11.145 -10.365 3.306 1.00 85.88 72 GLU A C 1
ATOM 585 O O . GLU A 1 72 ? 10.731 -10.255 4.462 1.00 85.88 72 GLU A O 1
ATOM 590 N N . VAL A 1 73 ? 10.716 -11.345 2.502 1.00 84.56 73 VAL A N 1
ATOM 591 C CA . VAL A 1 73 ? 9.727 -12.342 2.933 1.00 84.56 73 VAL A CA 1
ATOM 592 C C . VAL A 1 73 ? 10.281 -13.198 4.076 1.00 84.56 73 VAL A C 1
ATOM 594 O O . VAL A 1 73 ? 9.567 -13.473 5.044 1.00 84.56 73 VAL A O 1
ATOM 597 N N . PHE A 1 74 ? 11.557 -13.591 4.040 1.00 76.62 74 PHE A N 1
ATOM 598 C CA . PHE A 1 74 ? 12.200 -14.286 5.161 1.00 76.62 74 PHE A CA 1
ATOM 599 C C . PHE A 1 74 ? 12.285 -13.416 6.420 1.00 76.62 74 PHE A C 1
ATOM 601 O O . PHE A 1 74 ? 12.068 -13.921 7.524 1.00 76.62 74 PHE A O 1
ATOM 608 N N . ALA A 1 75 ? 12.534 -12.113 6.278 1.00 78.00 75 ALA A N 1
ATOM 609 C CA . ALA A 1 75 ? 12.535 -11.188 7.407 1.00 78.00 75 ALA A CA 1
ATOM 610 C C . ALA A 1 75 ? 11.163 -11.134 8.104 1.00 78.00 75 ALA A C 1
ATOM 612 O O . ALA A 1 75 ? 11.097 -11.084 9.336 1.00 78.00 75 ALA A O 1
ATOM 613 N N . ILE A 1 76 ? 10.065 -11.221 7.347 1.00 82.88 76 ILE A N 1
ATOM 614 C CA . ILE A 1 76 ? 8.708 -11.280 7.911 1.00 82.88 76 ILE A CA 1
ATOM 615 C C . ILE A 1 76 ? 8.480 -12.565 8.691 1.00 82.88 76 ILE A C 1
ATOM 617 O O . ILE A 1 76 ? 8.006 -12.483 9.819 1.00 82.88 76 ILE A O 1
ATOM 621 N N . HIS A 1 77 ? 8.875 -13.727 8.165 1.00 77.81 77 HIS A N 1
ATOM 622 C CA . HIS A 1 77 ? 8.734 -14.997 8.890 1.00 77.81 77 HIS A CA 1
ATOM 623 C C . HIS A 1 77 ? 9.379 -14.958 10.284 1.00 77.81 77 HIS A C 1
ATOM 625 O O . HIS A 1 77 ? 8.908 -15.616 11.210 1.00 77.81 77 HIS A O 1
ATOM 631 N N . HIS A 1 78 ? 10.453 -14.182 10.447 1.00 73.50 78 HIS A N 1
ATOM 632 C CA . HIS A 1 78 ? 11.105 -14.003 11.740 1.00 73.50 78 HIS A CA 1
ATOM 633 C C . HIS A 1 78 ? 10.394 -12.985 12.650 1.00 73.50 78 HIS A C 1
ATOM 635 O O . HIS A 1 78 ? 10.315 -13.190 13.860 1.00 73.50 78 HIS A O 1
ATOM 641 N N . ARG A 1 79 ? 9.896 -11.877 12.090 1.00 72.44 79 ARG A N 1
ATOM 642 C CA . ARG A 1 79 ? 9.421 -10.695 12.847 1.00 72.44 79 ARG A CA 1
ATOM 643 C C . ARG A 1 79 ? 7.916 -10.632 13.056 1.00 72.44 79 ARG A C 1
ATOM 645 O O . ARG A 1 79 ? 7.437 -9.978 13.985 1.00 72.44 79 ARG A O 1
ATOM 652 N N . ALA A 1 80 ? 7.184 -11.291 12.179 1.00 80.75 80 ALA A N 1
ATOM 653 C CA . ALA A 1 80 ? 5.754 -11.483 12.263 1.00 80.75 80 ALA A CA 1
ATOM 654 C C .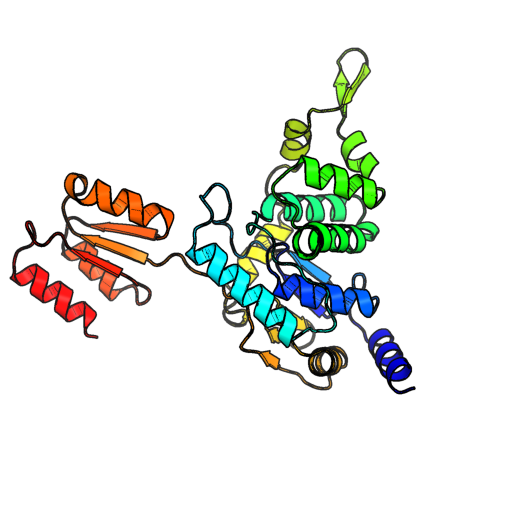 ALA A 1 80 ? 5.426 -12.965 12.045 1.00 80.75 80 ALA A C 1
ATOM 656 O O . ALA A 1 80 ? 4.785 -13.310 11.055 1.00 80.75 80 ALA A O 1
ATOM 657 N N . PRO A 1 81 ? 5.872 -13.861 12.950 1.00 79.56 81 PRO A N 1
ATOM 658 C CA . PRO A 1 81 ? 5.543 -15.286 12.866 1.00 79.56 81 PRO A CA 1
ATOM 659 C C . PRO A 1 81 ? 4.032 -15.551 13.004 1.00 79.56 81 PRO A C 1
ATOM 661 O O . PRO A 1 81 ? 3.564 -16.641 12.688 1.00 79.56 81 PRO A O 1
ATOM 664 N N . ASP A 1 82 ? 3.282 -14.558 13.487 1.00 84.12 82 ASP A N 1
ATOM 665 C CA . ASP A 1 82 ? 1.823 -14.498 13.530 1.00 84.12 82 ASP A CA 1
ATOM 666 C C . ASP A 1 82 ? 1.174 -14.315 12.144 1.00 84.12 82 ASP A C 1
ATOM 668 O O . ASP A 1 82 ? 0.012 -14.676 11.956 1.00 84.12 82 ASP A O 1
ATOM 672 N N . VAL A 1 83 ? 1.918 -13.798 11.162 1.00 89.44 83 VAL A N 1
ATOM 673 C CA . VAL A 1 83 ? 1.422 -13.511 9.814 1.00 89.44 83 VAL A CA 1
ATOM 674 C C . VAL A 1 83 ? 1.774 -14.651 8.863 1.00 89.44 83 VAL A C 1
ATOM 676 O O . VAL A 1 83 ? 2.939 -14.993 8.662 1.00 89.44 83 VAL A O 1
ATOM 679 N N . SER A 1 84 ? 0.756 -15.207 8.205 1.00 92.56 84 SER A N 1
ATOM 680 C CA . SER A 1 84 ? 0.964 -16.144 7.102 1.00 92.56 84 SER A CA 1
ATOM 681 C C . SER A 1 84 ? 1.321 -15.374 5.831 1.00 92.56 84 SER A C 1
ATOM 683 O O . SER A 1 84 ? 0.476 -14.675 5.271 1.00 92.56 84 SER A O 1
ATOM 685 N N . VAL A 1 85 ? 2.573 -15.511 5.392 1.00 92.62 85 VAL A N 1
ATOM 686 C CA . VAL A 1 85 ? 3.110 -14.938 4.153 1.00 92.62 85 VAL A CA 1
ATOM 687 C C . VAL A 1 85 ? 3.771 -16.033 3.315 1.00 92.62 85 VAL A C 1
ATOM 689 O O . VAL A 1 85 ? 4.404 -16.944 3.840 1.00 92.62 85 VAL A O 1
ATOM 692 N N . SER A 1 86 ? 3.625 -15.936 2.002 1.00 91.69 86 SER A N 1
ATOM 693 C CA . SER A 1 86 ? 4.264 -16.779 0.998 1.00 91.69 86 SER A CA 1
ATOM 694 C C . SER A 1 86 ? 5.158 -15.923 0.109 1.00 91.69 86 SER A C 1
ATOM 696 O O . SER A 1 86 ? 4.892 -14.741 -0.101 1.00 91.69 86 SER A O 1
ATOM 698 N N . LEU A 1 87 ? 6.222 -16.520 -0.426 1.00 88.75 87 LEU A N 1
ATOM 699 C CA . LEU A 1 87 ? 7.081 -15.872 -1.415 1.00 88.75 87 LEU A CA 1
ATOM 700 C C . LEU A 1 87 ? 6.408 -15.947 -2.796 1.00 88.75 87 LEU A C 1
ATOM 702 O O . LEU A 1 87 ? 6.297 -17.054 -3.336 1.00 88.75 87 LEU A O 1
ATOM 706 N N . PRO A 1 88 ? 5.948 -14.826 -3.384 1.00 90.75 88 PRO A N 1
ATOM 707 C CA . PRO A 1 88 ? 5.438 -14.844 -4.746 1.00 90.75 88 PRO A CA 1
ATOM 708 C C . PRO A 1 88 ? 6.588 -15.034 -5.742 1.00 90.75 88 PRO A C 1
ATOM 710 O O . PRO A 1 88 ? 7.749 -14.752 -5.449 1.00 90.75 88 PRO A O 1
ATOM 713 N N . ARG A 1 89 ? 6.260 -15.493 -6.954 1.00 85.19 89 ARG A N 1
ATOM 714 C CA . ARG A 1 89 ? 7.255 -15.722 -8.017 1.00 85.19 89 ARG A CA 1
ATOM 715 C C . ARG A 1 89 ? 7.935 -14.431 -8.495 1.00 85.19 89 ARG A C 1
ATOM 717 O O . ARG A 1 89 ? 9.053 -14.487 -8.983 1.00 85.19 89 ARG A O 1
ATOM 724 N N . ALA A 1 90 ? 7.237 -13.306 -8.405 1.00 86.62 90 ALA A N 1
ATOM 725 C CA . ALA A 1 90 ? 7.737 -11.980 -8.741 1.00 86.62 90 ALA A CA 1
ATOM 726 C C . ALA A 1 90 ? 6.976 -10.934 -7.921 1.00 86.62 90 ALA A C 1
ATOM 728 O O . ALA A 1 90 ? 5.879 -11.217 -7.426 1.00 86.62 90 ALA A O 1
ATOM 729 N N . ARG A 1 91 ? 7.524 -9.720 -7.814 1.00 87.69 91 ARG A N 1
ATOM 730 C CA . ARG A 1 91 ? 6.818 -8.575 -7.226 1.00 87.69 91 ARG A CA 1
ATOM 731 C C . ARG A 1 91 ? 6.069 -7.816 -8.334 1.00 87.69 91 ARG A C 1
ATOM 733 O O . ARG A 1 91 ? 6.722 -7.223 -9.188 1.00 87.69 91 ARG A O 1
ATOM 740 N N . PRO A 1 92 ? 4.724 -7.834 -8.370 1.00 90.06 92 PRO A N 1
ATOM 741 C CA . PRO A 1 92 ? 3.980 -7.145 -9.416 1.00 90.06 92 PRO A CA 1
ATOM 742 C C . PRO A 1 92 ? 3.911 -5.633 -9.172 1.00 90.06 92 PRO A C 1
ATOM 744 O O . PRO A 1 92 ? 3.996 -5.159 -8.034 1.00 90.06 92 PRO A O 1
ATOM 747 N N . ALA A 1 93 ? 3.655 -4.879 -10.240 1.00 89.38 93 ALA A N 1
ATOM 748 C CA . ALA A 1 93 ? 3.212 -3.495 -10.129 1.00 89.38 93 ALA A CA 1
ATOM 749 C C . ALA A 1 93 ? 1.892 -3.410 -9.340 1.00 89.38 93 ALA A C 1
ATOM 751 O O . ALA A 1 93 ? 0.956 -4.177 -9.581 1.00 89.38 93 ALA A O 1
ATOM 752 N N . SER A 1 94 ? 1.798 -2.448 -8.421 1.00 92.69 94 SER A N 1
ATOM 753 C CA . SER A 1 94 ? 0.606 -2.204 -7.598 1.00 92.69 94 SER A CA 1
ATOM 754 C C . SER A 1 94 ? -0.284 -1.073 -8.119 1.00 92.69 94 SER A C 1
ATOM 756 O O . SER A 1 94 ? -1.411 -0.933 -7.653 1.00 92.69 94 SER A O 1
ATOM 758 N N . SER A 1 95 ? 0.164 -0.292 -9.109 1.00 91.50 95 SER A N 1
ATOM 759 C CA . SER A 1 95 ? -0.514 0.932 -9.572 1.00 91.50 95 SER A CA 1
ATOM 760 C C . SER A 1 95 ? -1.975 0.716 -9.975 1.00 91.50 95 SER A C 1
ATOM 762 O O . SER A 1 95 ? -2.858 1.460 -9.541 1.00 91.50 95 SER A O 1
ATOM 764 N N . LEU A 1 96 ? -2.266 -0.331 -10.753 1.00 91.44 96 LEU A N 1
ATOM 765 C CA . LEU A 1 96 ? -3.631 -0.645 -11.180 1.00 91.44 96 LEU A CA 1
ATOM 766 C C . LEU A 1 96 ? -4.534 -1.004 -9.990 1.00 91.44 96 LEU A C 1
ATOM 768 O O . LEU A 1 96 ? -5.648 -0.486 -9.880 1.00 91.44 96 LEU A O 1
ATOM 772 N N . ALA A 1 97 ? -4.042 -1.845 -9.079 1.00 95.38 97 ALA A N 1
ATOM 773 C CA . ALA A 1 97 ? -4.761 -2.248 -7.876 1.00 95.38 97 ALA A CA 1
ATOM 774 C C . ALA A 1 97 ? -4.974 -1.070 -6.912 1.00 95.38 97 ALA A C 1
ATOM 776 O O . ALA A 1 97 ? -6.079 -0.872 -6.413 1.00 95.38 97 ALA A O 1
ATOM 777 N N . THR A 1 98 ? -3.962 -0.226 -6.714 1.00 95.88 98 THR A N 1
ATOM 778 C CA . THR A 1 98 ? -4.054 0.994 -5.905 1.00 95.88 98 THR A CA 1
ATOM 779 C C . THR A 1 98 ? -5.117 1.942 -6.457 1.00 95.88 98 THR A C 1
ATOM 781 O O . THR A 1 98 ? -5.997 2.400 -5.724 1.00 95.88 98 THR A O 1
ATOM 784 N N . ARG A 1 99 ? -5.126 2.179 -7.773 1.00 94.12 99 ARG A N 1
ATOM 785 C CA . ARG A 1 99 ? -6.158 3.001 -8.424 1.00 94.12 99 ARG A CA 1
ATOM 786 C C . ARG A 1 99 ? -7.553 2.393 -8.311 1.00 94.12 99 ARG A C 1
ATOM 788 O O . ARG A 1 99 ? -8.523 3.139 -8.161 1.00 94.12 99 ARG A O 1
ATOM 795 N N . LEU A 1 100 ? -7.666 1.064 -8.345 1.00 95.00 100 LEU A N 1
ATOM 796 C CA . LEU A 1 100 ? -8.930 0.376 -8.096 1.00 95.00 100 LEU A CA 1
ATOM 797 C C . LEU A 1 100 ? -9.436 0.635 -6.674 1.00 95.00 100 LEU A C 1
ATOM 799 O O . LEU A 1 100 ? -10.597 1.002 -6.517 1.00 95.00 100 LEU A O 1
ATOM 803 N N . VAL A 1 101 ? -8.578 0.518 -5.654 1.00 96.56 101 VAL A N 1
ATOM 804 C CA . VAL A 1 101 ? -8.938 0.835 -4.260 1.00 96.56 101 VAL A CA 1
ATOM 805 C C . VAL A 1 101 ? -9.471 2.265 -4.151 1.00 96.56 101 VAL A C 1
ATOM 807 O O . VAL A 1 101 ? -10.521 2.483 -3.550 1.00 96.56 101 VAL A O 1
ATOM 810 N N . MET A 1 102 ? -8.812 3.231 -4.795 1.00 94.62 102 MET A N 1
ATOM 811 C CA . MET A 1 102 ? -9.255 4.632 -4.818 1.00 94.62 102 MET A CA 1
ATOM 812 C C . MET A 1 102 ? -10.599 4.831 -5.523 1.00 94.62 102 MET A C 1
ATOM 814 O O . MET A 1 102 ? -11.417 5.653 -5.106 1.00 94.62 102 MET A O 1
ATOM 818 N N . ALA A 1 103 ? -10.854 4.094 -6.602 1.00 93.38 103 ALA A N 1
ATOM 819 C CA . ALA A 1 103 ? -12.142 4.140 -7.282 1.00 93.38 103 ALA A CA 1
ATOM 820 C C . ALA A 1 103 ? -13.260 3.526 -6.426 1.00 93.38 103 ALA A C 1
ATOM 822 O O . ALA A 1 103 ? -14.367 4.066 -6.390 1.00 93.38 103 ALA A O 1
ATOM 823 N N . ILE A 1 104 ? -12.953 2.453 -5.693 1.00 94.56 104 ILE A N 1
ATOM 824 C CA . ILE A 1 104 ? -13.882 1.824 -4.757 1.00 94.56 104 ILE A CA 1
ATOM 825 C C . ILE A 1 104 ? -14.126 2.695 -3.526 1.00 94.56 104 ILE A C 1
ATOM 827 O O . ILE A 1 104 ? -15.265 2.734 -3.083 1.00 94.56 104 ILE A O 1
ATOM 831 N N . ASP A 1 105 ? -13.162 3.473 -3.026 1.00 93.62 105 ASP A N 1
ATOM 832 C CA . ASP A 1 105 ? -13.437 4.416 -1.924 1.00 93.62 105 ASP A CA 1
ATOM 833 C C . ASP A 1 105 ? -14.534 5.425 -2.287 1.00 93.62 105 ASP A C 1
ATOM 835 O O . ASP A 1 105 ? -15.439 5.687 -1.493 1.00 93.62 105 ASP A O 1
ATOM 839 N N . ARG A 1 106 ? -14.514 5.920 -3.532 1.00 90.56 106 ARG A N 1
ATOM 840 C CA . ARG A 1 106 ? -15.549 6.826 -4.054 1.00 90.56 106 ARG A CA 1
ATOM 841 C C . ARG A 1 106 ? -16.890 6.137 -4.309 1.00 90.56 106 ARG A C 1
ATOM 843 O O . ARG A 1 106 ? -17.921 6.806 -4.289 1.00 90.56 106 ARG A O 1
ATOM 850 N N . TYR A 1 107 ? -16.880 4.837 -4.590 1.00 91.00 107 TYR A N 1
ATOM 851 C CA . TYR A 1 107 ? -18.080 4.053 -4.884 1.00 91.00 107 TYR A CA 1
ATOM 852 C C . TYR A 1 107 ? -18.748 3.506 -3.614 1.00 91.00 107 TYR A C 1
ATOM 854 O O . TYR A 1 107 ? -19.937 3.729 -3.392 1.00 91.00 107 TYR A O 1
ATOM 862 N N . ASP A 1 108 ? -17.982 2.807 -2.780 1.00 93.62 108 ASP A N 1
ATOM 863 C CA . ASP A 1 108 ? -18.392 2.225 -1.506 1.00 93.62 108 ASP A CA 1
ATOM 864 C C . ASP A 1 108 ? -17.199 2.140 -0.534 1.00 93.62 108 ASP A C 1
ATOM 866 O O . ASP A 1 108 ? -16.551 1.101 -0.371 1.00 93.62 108 ASP A O 1
ATOM 870 N N . ARG A 1 109 ? -16.944 3.245 0.177 1.00 94.12 109 ARG A N 1
ATOM 871 C CA . ARG A 1 109 ? -15.907 3.350 1.220 1.00 94.12 109 ARG A CA 1
ATOM 872 C C . ARG A 1 109 ? -15.931 2.212 2.242 1.00 94.12 109 ARG A C 1
ATOM 874 O O . ARG A 1 109 ? -14.881 1.810 2.736 1.00 94.12 109 ARG A O 1
ATOM 881 N N . LYS A 1 110 ? -17.104 1.667 2.584 1.00 95.00 110 LYS A N 1
ATOM 882 C CA . LYS A 1 110 ? -17.205 0.617 3.614 1.00 95.00 110 LYS A CA 1
ATOM 883 C C . LYS A 1 110 ? -16.576 -0.699 3.166 1.00 95.00 110 LYS A C 1
ATOM 885 O O . LYS A 1 110 ? -16.198 -1.495 4.018 1.00 95.00 110 LYS A O 1
ATOM 890 N N . LYS A 1 111 ? -16.456 -0.913 1.854 1.00 96.12 111 LYS A N 1
ATOM 891 C CA . LYS A 1 111 ? -15.849 -2.105 1.253 1.00 96.12 111 LYS A CA 1
ATOM 892 C C . LYS A 1 111 ? -14.338 -1.993 1.064 1.00 96.12 111 LYS A C 1
ATOM 894 O O . LYS A 1 111 ? -13.695 -3.010 0.826 1.00 96.12 111 LYS A O 1
ATOM 899 N N . VAL A 1 112 ? -13.755 -0.800 1.200 1.00 96.75 112 VAL A N 1
ATOM 900 C CA . VAL A 1 112 ? -12.311 -0.572 1.011 1.00 96.75 112 VAL A CA 1
ATOM 901 C C . VAL A 1 112 ? -11.438 -1.429 1.941 1.00 96.75 112 VAL A C 1
ATOM 903 O O . VAL A 1 112 ? -10.476 -2.015 1.443 1.00 96.75 112 VAL A O 1
ATOM 906 N N . PRO A 1 113 ? -11.738 -1.571 3.251 1.00 97.06 113 PRO A N 1
ATOM 907 C CA . PRO A 1 113 ? -10.981 -2.469 4.124 1.00 97.06 113 PRO A CA 1
ATOM 908 C C . PRO A 1 113 ? -10.975 -3.924 3.642 1.00 97.06 113 PRO A C 1
ATOM 910 O O . PRO A 1 113 ? -9.913 -4.539 3.587 1.00 97.06 113 PRO A O 1
ATOM 913 N N . ASP A 1 114 ? -12.138 -4.444 3.238 1.00 96.88 114 ASP A N 1
ATOM 914 C CA . ASP A 1 114 ? -12.276 -5.819 2.750 1.00 96.88 114 ASP A CA 1
ATOM 915 C C . ASP A 1 114 ? -11.540 -6.015 1.421 1.00 96.88 114 ASP A C 1
ATOM 917 O O . ASP A 1 114 ? -10.783 -6.969 1.272 1.00 96.88 114 ASP A O 1
ATOM 921 N N . LEU A 1 115 ? -11.700 -5.084 0.475 1.00 98.19 115 LEU A N 1
ATOM 922 C CA . LEU A 1 115 ? -10.998 -5.122 -0.808 1.00 98.19 115 LEU A CA 1
ATOM 923 C C . LEU A 1 115 ? -9.480 -5.121 -0.621 1.00 98.19 115 LEU A C 1
ATOM 925 O O . LEU A 1 115 ? -8.781 -5.926 -1.226 1.00 98.19 115 LEU A O 1
ATOM 929 N N . ARG A 1 116 ? -8.961 -4.223 0.220 1.00 98.19 116 ARG A N 1
ATOM 930 C CA . ARG A 1 116 ? -7.524 -4.122 0.486 1.00 98.19 116 ARG A CA 1
ATOM 931 C C . ARG A 1 116 ? -6.979 -5.400 1.123 1.00 98.19 116 ARG A C 1
ATOM 933 O O . ARG A 1 116 ? -5.903 -5.835 0.726 1.00 98.19 116 ARG A O 1
ATOM 940 N N . ARG A 1 117 ? -7.724 -6.025 2.043 1.00 98.12 117 ARG A N 1
ATOM 941 C CA . ARG A 1 117 ? -7.369 -7.336 2.608 1.00 98.12 117 ARG A CA 1
ATOM 942 C C . ARG A 1 117 ? -7.247 -8.401 1.523 1.00 98.12 117 ARG A C 1
ATOM 944 O O . ARG A 1 117 ? -6.222 -9.071 1.461 1.00 98.12 117 ARG A O 1
ATOM 951 N N . GLU A 1 118 ? -8.248 -8.526 0.655 1.00 98.38 118 GLU A N 1
ATOM 952 C CA . GLU A 1 118 ? -8.214 -9.532 -0.411 1.00 98.38 118 GLU A CA 1
ATOM 953 C C . GLU A 1 118 ? -7.100 -9.259 -1.432 1.00 98.38 118 GLU A C 1
ATOM 955 O O . GLU A 1 118 ? -6.438 -10.193 -1.865 1.00 98.38 118 GLU A O 1
ATOM 960 N N . LEU A 1 119 ? -6.817 -7.996 -1.773 1.00 98.56 119 LEU A N 1
ATOM 961 C CA . LEU A 1 119 ? -5.685 -7.641 -2.643 1.00 98.56 119 LEU A CA 1
ATOM 962 C C . LEU A 1 119 ? -4.340 -8.037 -2.025 1.00 98.56 119 LEU A C 1
ATOM 964 O O . LEU A 1 119 ? -3.491 -8.626 -2.692 1.00 98.56 119 LEU A O 1
ATOM 968 N N . TYR A 1 120 ? -4.149 -7.727 -0.745 1.00 98.44 120 TYR A N 1
ATOM 969 C CA . TYR A 1 120 ? -2.939 -8.098 -0.028 1.00 98.44 120 TYR A CA 1
ATOM 970 C C . TYR A 1 120 ? -2.753 -9.618 0.030 1.00 98.44 120 TYR A C 1
ATOM 972 O O . TYR A 1 120 ? -1.676 -10.109 -0.304 1.00 98.44 120 TYR A O 1
ATOM 980 N N . ARG A 1 121 ? -3.794 -10.367 0.410 1.00 98.31 121 ARG A N 1
ATOM 981 C CA . ARG A 1 121 ? -3.740 -11.834 0.506 1.00 98.31 121 ARG A CA 1
ATOM 982 C C . ARG A 1 121 ? -3.569 -12.500 -0.859 1.00 98.31 121 ARG A C 1
ATOM 984 O O . ARG A 1 121 ? -2.753 -13.412 -0.981 1.00 98.31 121 ARG A O 1
ATOM 991 N N . ALA A 1 122 ? -4.217 -11.981 -1.900 1.00 98.12 122 ALA A N 1
ATOM 992 C CA . ALA A 1 122 ? -4.025 -12.447 -3.269 1.00 98.12 122 ALA A CA 1
ATOM 993 C C . ALA A 1 122 ? -2.542 -12.417 -3.675 1.00 98.12 122 ALA A C 1
ATOM 995 O O . ALA A 1 122 ? -2.037 -13.392 -4.224 1.00 98.12 122 ALA A O 1
ATOM 996 N N . LEU A 1 123 ? -1.807 -11.347 -3.363 1.00 97.38 123 LEU A N 1
ATOM 997 C CA . LEU A 1 123 ? -0.371 -11.297 -3.644 1.00 97.38 123 LEU A CA 1
ATOM 998 C C . LEU A 1 123 ? 0.448 -12.138 -2.656 1.00 97.38 123 LEU A C 1
ATOM 1000 O O . LEU A 1 123 ? 1.214 -13.011 -3.058 1.00 97.38 123 LEU A O 1
ATOM 1004 N N . TRP A 1 124 ? 0.304 -11.875 -1.361 1.00 97.81 124 TRP A N 1
ATOM 1005 C CA . TRP A 1 124 ? 1.254 -12.340 -0.351 1.00 97.81 124 TRP A CA 1
ATOM 1006 C C . TRP A 1 124 ? 0.926 -13.691 0.265 1.00 97.81 124 TRP A C 1
ATOM 1008 O O . TRP A 1 124 ? 1.746 -14.226 1.002 1.00 97.81 124 TRP A O 1
ATOM 1018 N N . GLN A 1 125 ? -0.238 -14.265 -0.024 1.00 96.94 125 GLN A N 1
ATOM 1019 C CA . GLN A 1 125 ? -0.595 -15.625 0.384 1.00 96.94 125 GLN A CA 1
ATOM 1020 C C . GLN A 1 125 ? -0.789 -16.535 -0.826 1.00 96.94 125 GLN A C 1
ATOM 1022 O O . GLN A 1 125 ? -0.372 -17.690 -0.781 1.00 96.94 125 GLN A O 1
ATOM 1027 N N . GLU A 1 126 ? -1.362 -16.017 -1.914 1.00 96.50 126 GLU A N 1
ATOM 1028 C CA . GLU A 1 126 ? -1.676 -16.812 -3.109 1.00 96.50 126 GLU A CA 1
ATOM 1029 C C . GLU A 1 126 ? -0.686 -16.614 -4.270 1.00 96.50 126 GLU A C 1
ATOM 1031 O O . GLU A 1 126 ? -0.672 -17.407 -5.211 1.00 96.50 126 GLU A O 1
ATOM 1036 N N . GLY A 1 127 ? 0.172 -15.591 -4.219 1.00 94.94 127 GLY A N 1
ATOM 1037 C CA . GLY A 1 127 ? 1.161 -15.323 -5.266 1.00 94.94 127 GLY A CA 1
ATOM 1038 C C . GLY A 1 127 ? 0.576 -14.763 -6.566 1.00 94.94 127 GLY A C 1
ATOM 1039 O O . GLY A 1 127 ? 1.191 -14.911 -7.625 1.00 94.94 127 GLY A O 1
ATOM 1040 N N . LEU A 1 128 ? -0.611 -14.155 -6.515 1.00 95.00 128 LEU A N 1
ATOM 1041 C CA . LEU A 1 128 ? -1.312 -13.604 -7.673 1.00 95.00 128 LEU A CA 1
ATOM 1042 C C . LEU A 1 128 ? -0.744 -12.246 -8.104 1.00 95.00 128 LEU A C 1
ATOM 1044 O O . LEU A 1 128 ? -0.277 -11.438 -7.302 1.00 95.00 128 LEU A O 1
ATOM 1048 N N . ASN A 1 129 ? -0.825 -11.975 -9.406 1.00 93.38 129 ASN A N 1
ATOM 1049 C CA . ASN A 1 129 ? -0.333 -10.740 -10.005 1.00 93.38 129 ASN A CA 1
ATOM 1050 C C . ASN A 1 129 ? -1.396 -9.632 -9.934 1.00 93.38 129 ASN A C 1
ATOM 1052 O O . ASN A 1 129 ? -2.354 -9.642 -10.703 1.00 93.38 129 ASN A O 1
ATOM 1056 N N . LEU A 1 130 ? -1.200 -8.642 -9.061 1.00 93.62 130 LEU A N 1
ATOM 1057 C CA . LEU A 1 130 ? -2.105 -7.490 -8.926 1.00 93.62 130 LEU A CA 1
ATOM 1058 C C . LEU A 1 130 ? -2.074 -6.519 -10.119 1.00 93.62 130 LEU A C 1
ATOM 1060 O O . LEU A 1 130 ? -2.968 -5.684 -10.251 1.00 93.62 130 LEU A O 1
ATOM 1064 N N . GLY A 1 131 ? -1.076 -6.634 -10.994 1.00 90.12 131 GLY A N 1
ATOM 1065 C CA . GLY A 1 131 ? -1.041 -5.930 -12.272 1.00 90.12 131 GLY A CA 1
ATOM 1066 C C . GLY A 1 131 ? -1.911 -6.587 -13.349 1.00 90.12 131 GLY A C 1
ATOM 1067 O O . GLY A 1 131 ? -2.173 -5.956 -14.370 1.00 90.12 131 GLY A O 1
ATOM 1068 N N . ASP A 1 132 ? -2.374 -7.829 -13.143 1.00 90.56 132 ASP A N 1
ATOM 1069 C CA . ASP A 1 132 ? -3.274 -8.515 -14.072 1.00 90.56 132 ASP A CA 1
ATOM 1070 C C . ASP A 1 132 ? -4.727 -8.070 -13.829 1.00 90.56 132 ASP A C 1
ATOM 1072 O O . ASP A 1 132 ? -5.316 -8.370 -12.782 1.00 90.56 132 ASP A O 1
ATOM 1076 N N . PRO A 1 133 ? -5.366 -7.403 -14.802 1.00 90.38 133 PRO A N 1
ATOM 1077 C CA . PRO A 1 133 ? -6.722 -6.929 -14.611 1.00 90.38 133 PRO A CA 1
ATOM 1078 C C . PRO A 1 133 ? -7.761 -8.052 -14.422 1.00 90.38 133 PRO A C 1
ATOM 1080 O O . PRO A 1 133 ? -8.807 -7.822 -13.813 1.00 90.38 133 PRO A O 1
ATOM 1083 N N . ALA A 1 134 ? -7.504 -9.274 -14.902 1.00 90.62 134 ALA A N 1
ATOM 1084 C CA . ALA A 1 134 ? -8.396 -10.416 -14.682 1.00 90.62 134 ALA A CA 1
ATOM 1085 C C . ALA A 1 134 ? -8.367 -10.908 -13.222 1.00 90.62 134 ALA A C 1
ATOM 1087 O O . ALA A 1 134 ? -9.411 -11.277 -12.668 1.00 90.62 134 ALA A O 1
ATOM 1088 N N . VAL A 1 135 ? -7.196 -10.852 -12.576 1.00 94.25 135 VAL A N 1
ATOM 1089 C CA . VAL A 1 135 ? -7.045 -11.133 -11.138 1.00 94.25 135 VAL A CA 1
ATOM 1090 C C . VAL A 1 135 ? -7.885 -10.144 -10.334 1.00 94.25 135 VAL A C 1
ATOM 1092 O O . VAL A 1 135 ? -8.679 -10.550 -9.486 1.00 94.25 135 VAL A O 1
ATOM 1095 N N . LEU A 1 136 ? -7.803 -8.852 -10.658 1.00 95.25 136 LEU A N 1
ATOM 1096 C CA . LEU A 1 136 ? -8.547 -7.815 -9.942 1.00 95.25 136 LEU A CA 1
ATOM 1097 C C . LEU A 1 136 ? -10.073 -7.952 -10.082 1.00 95.25 136 LEU A C 1
ATOM 1099 O O . LEU A 1 136 ? -10.790 -7.741 -9.106 1.00 95.25 136 LEU A O 1
ATOM 1103 N N . VAL A 1 137 ? -10.590 -8.349 -11.253 1.00 92.81 137 VAL A N 1
ATOM 1104 C CA . VAL A 1 137 ? -12.032 -8.639 -11.412 1.00 92.81 137 VAL A CA 1
ATOM 1105 C C . VAL A 1 137 ? -12.474 -9.807 -10.535 1.00 92.81 137 VAL A C 1
ATOM 1107 O O . VAL A 1 137 ? -13.538 -9.740 -9.919 1.00 92.81 137 VAL A O 1
ATOM 1110 N N . THR A 1 138 ? -11.654 -10.853 -10.441 1.00 93.88 138 THR A N 1
ATOM 1111 C CA . THR A 1 138 ? -11.939 -12.004 -9.572 1.00 93.88 138 THR A CA 1
ATOM 1112 C C . THR A 1 138 ? -12.003 -11.574 -8.105 1.00 93.88 138 THR A C 1
ATOM 1114 O O . THR A 1 138 ? -12.939 -11.934 -7.393 1.00 93.88 138 THR A O 1
ATOM 1117 N N . ILE A 1 139 ? -11.067 -10.726 -7.670 1.00 97.06 139 ILE A N 1
ATOM 1118 C CA . ILE A 1 139 ? -11.037 -10.180 -6.307 1.00 97.06 139 ILE A CA 1
ATOM 1119 C C . ILE A 1 139 ? -12.277 -9.321 -6.022 1.00 97.06 139 ILE A C 1
ATOM 1121 O O . ILE A 1 139 ? -12.895 -9.483 -4.972 1.00 97.06 139 ILE A O 1
ATOM 1125 N N . LEU A 1 140 ? -12.694 -8.455 -6.957 1.00 95.50 140 LEU A N 1
ATOM 1126 C CA . LEU A 1 140 ? -13.920 -7.658 -6.812 1.00 95.50 140 LEU A CA 1
ATOM 1127 C C . LEU A 1 140 ? -15.154 -8.542 -6.600 1.00 95.50 140 LEU A C 1
ATOM 1129 O O . LEU A 1 140 ? -15.963 -8.245 -5.723 1.00 95.50 140 LEU A O 1
ATOM 1133 N N . ALA A 1 141 ? -15.289 -9.633 -7.356 1.00 92.81 141 ALA A N 1
ATOM 1134 C CA . ALA A 1 141 ? -16.393 -10.572 -7.174 1.00 92.81 141 ALA A CA 1
ATOM 1135 C C . ALA A 1 141 ? -16.361 -11.240 -5.786 1.00 92.81 141 ALA A C 1
ATOM 1137 O O . ALA A 1 141 ? -17.394 -11.334 -5.124 1.00 92.81 141 ALA A O 1
ATOM 1138 N N . ASN A 1 142 ? -15.179 -11.627 -5.294 1.00 92.75 142 ASN A N 1
ATOM 1139 C CA . ASN A 1 142 ? -15.032 -12.251 -3.973 1.00 92.75 142 ASN A CA 1
ATOM 1140 C C . ASN A 1 142 ? -15.470 -11.332 -2.821 1.00 92.75 142 ASN A C 1
ATOM 1142 O O . ASN A 1 142 ? -16.019 -11.809 -1.828 1.00 92.75 142 ASN A O 1
ATOM 1146 N N . VAL A 1 143 ? -15.290 -10.013 -2.959 1.00 95.19 143 VAL A N 1
ATOM 1147 C CA . VAL A 1 143 ? -15.729 -9.033 -1.946 1.00 95.19 143 VAL A CA 1
ATOM 1148 C C . VAL A 1 143 ? -17.148 -8.493 -2.166 1.00 95.19 143 VAL A C 1
ATOM 1150 O O . VAL A 1 143 ? -17.598 -7.611 -1.420 1.00 95.19 143 VAL A O 1
ATOM 1153 N N . GLY A 1 144 ? -17.892 -9.020 -3.143 1.00 94.12 144 GLY A N 1
ATOM 1154 C CA . GLY A 1 144 ? -19.258 -8.585 -3.452 1.00 94.12 144 GLY A CA 1
ATOM 1155 C C . GLY A 1 144 ? -19.328 -7.228 -4.166 1.00 94.12 144 GLY 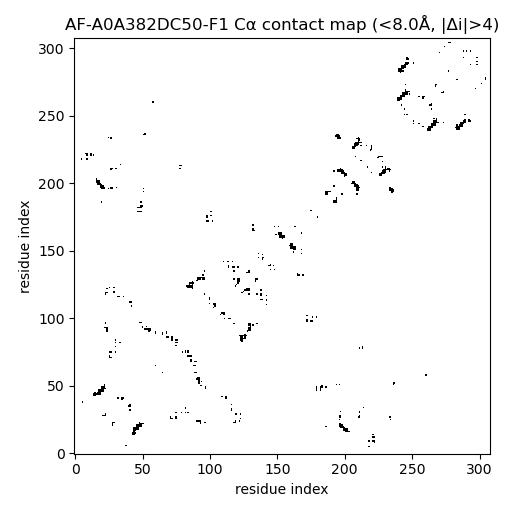A C 1
ATOM 1156 O O . GLY A 1 144 ? -20.262 -6.455 -3.935 1.00 94.12 144 GLY A O 1
ATOM 1157 N N . LEU A 1 145 ? -18.296 -6.891 -4.947 1.00 93.81 145 LEU A N 1
ATOM 1158 C CA . LEU A 1 145 ? -18.167 -5.671 -5.750 1.00 93.81 145 LEU A CA 1
ATOM 1159 C C . LEU A 1 145 ? -18.263 -5.952 -7.262 1.00 93.81 145 LEU A C 1
ATOM 1161 O O . LEU A 1 145 ? -17.929 -5.085 -8.066 1.00 93.81 145 LEU A O 1
ATOM 1165 N N . GLU A 1 146 ? -18.761 -7.115 -7.685 1.00 89.00 146 GLU A N 1
ATOM 1166 C CA . GLU A 1 146 ? -18.962 -7.468 -9.100 1.00 89.00 146 GLU A CA 1
ATOM 1167 C C . GLU A 1 146 ? -19.802 -6.420 -9.851 1.00 89.00 146 GLU A C 1
ATOM 1169 O O . GLU A 1 146 ? -19.517 -6.076 -11.001 1.00 89.00 146 GLU A O 1
ATOM 1174 N N . LYS A 1 147 ? -20.756 -5.794 -9.151 1.00 86.44 147 LYS A N 1
ATOM 1175 C CA . LYS A 1 147 ? -21.589 -4.708 -9.683 1.00 86.44 147 LYS A CA 1
ATOM 1176 C C . LYS A 1 147 ? -20.802 -3.466 -10.082 1.00 86.44 147 LYS A C 1
ATOM 1178 O O . LYS A 1 147 ? -21.291 -2.689 -10.895 1.00 86.44 147 LYS A O 1
ATOM 1183 N N . PHE A 1 148 ? -19.613 -3.248 -9.522 1.00 87.38 148 PHE A N 1
ATOM 1184 C CA . PHE A 1 148 ? -18.750 -2.135 -9.916 1.00 87.38 148 PHE A CA 1
ATOM 1185 C C . PHE A 1 148 ? -18.283 -2.291 -11.371 1.00 87.38 148 PHE A C 1
ATOM 1187 O O . PHE A 1 148 ? -18.280 -1.329 -12.142 1.00 87.38 148 PHE A O 1
ATOM 1194 N N . VAL A 1 149 ? -17.973 -3.527 -11.770 1.00 82.81 149 VAL A N 1
ATOM 1195 C CA . VAL A 1 149 ? -17.603 -3.864 -13.149 1.00 82.81 149 VAL A CA 1
ATOM 1196 C C . VAL A 1 149 ? -18.846 -3.864 -14.041 1.00 82.81 149 VAL A C 1
ATOM 1198 O O . VAL A 1 149 ? -18.832 -3.256 -15.106 1.00 82.81 149 VAL A O 1
ATOM 1201 N N . GLU A 1 150 ? -19.958 -4.452 -13.588 1.00 78.06 150 GLU A N 1
ATOM 1202 C CA . GLU A 1 150 ? -21.222 -4.465 -14.348 1.00 78.06 150 GLU A CA 1
ATOM 1203 C C . GLU A 1 150 ? -21.813 -3.065 -14.572 1.00 78.06 150 GLU A C 1
ATOM 1205 O O . GLU A 1 150 ? -22.446 -2.813 -15.592 1.00 78.06 150 GLU A O 1
ATOM 1210 N N . ALA A 1 151 ? -21.608 -2.123 -13.647 1.00 67.75 151 ALA A N 1
ATOM 1211 C CA . ALA A 1 151 ? -22.031 -0.733 -13.816 1.00 67.75 151 ALA A CA 1
ATOM 1212 C C . ALA A 1 151 ? -21.270 -0.020 -14.945 1.00 67.75 151 ALA A C 1
ATOM 1214 O O . ALA A 1 151 ? -21.742 0.988 -15.474 1.00 67.75 151 ALA A O 1
ATOM 1215 N N . SER A 1 152 ? -20.125 -0.564 -15.352 1.00 70.94 152 SER A N 1
ATOM 1216 C CA . SER A 1 152 ? -19.293 -0.048 -16.432 1.00 70.94 152 SER A CA 1
ATOM 1217 C C . SER A 1 152 ? -19.715 -0.628 -17.781 1.00 70.94 152 SER A C 1
ATOM 1219 O O . SER A 1 152 ? -18.901 -1.121 -18.544 1.00 70.94 152 SER A O 1
ATOM 1221 N N . VAL A 1 153 ? -21.008 -0.608 -18.078 1.00 75.31 153 VAL A N 1
ATOM 1222 C CA . VAL A 1 153 ? -21.580 -1.090 -19.341 1.00 75.31 153 VAL A CA 1
ATOM 1223 C C . VAL A 1 153 ? -21.737 0.042 -20.356 1.00 75.31 153 VAL A C 1
ATOM 1225 O O . VAL A 1 153 ? -22.060 1.182 -20.011 1.00 75.31 153 VAL A O 1
ATOM 1228 N N . ARG A 1 154 ? -21.566 -0.273 -21.641 1.00 77.06 154 ARG A N 1
ATOM 1229 C CA . ARG A 1 154 ? -21.819 0.659 -22.740 1.00 77.06 154 ARG A CA 1
ATOM 1230 C C . ARG A 1 154 ? -23.303 0.663 -23.084 1.00 77.06 154 ARG A C 1
ATOM 1232 O O . ARG A 1 154 ? -23.883 -0.381 -23.356 1.00 77.06 154 ARG A O 1
ATOM 1239 N N . LYS A 1 155 ? -23.908 1.853 -23.134 1.00 80.19 155 LYS A N 1
ATOM 1240 C CA . LYS A 1 155 ? -25.232 2.045 -23.744 1.00 80.19 155 LYS A CA 1
ATOM 1241 C C . LYS A 1 155 ? -25.078 2.272 -25.243 1.00 80.19 155 LYS A C 1
ATOM 1243 O O . LYS A 1 155 ? -24.424 3.228 -25.663 1.00 80.19 155 LYS A O 1
ATOM 1248 N N . ASN A 1 156 ? -25.688 1.404 -26.033 1.00 80.31 156 ASN A N 1
ATOM 1249 C CA . ASN A 1 156 ? -25.766 1.534 -27.479 1.00 80.31 156 ASN A CA 1
ATOM 1250 C C . ASN A 1 156 ? -26.839 2.565 -27.882 1.00 80.31 156 ASN A C 1
ATOM 1252 O O . ASN A 1 156 ? -27.745 2.860 -27.096 1.00 80.31 156 ASN A O 1
ATOM 1256 N N . PRO A 1 157 ? -26.772 3.129 -29.106 1.00 80.25 157 PRO A N 1
ATOM 1257 C CA . PRO A 1 157 ? -27.739 4.122 -29.588 1.00 80.25 157 PRO A CA 1
ATOM 1258 C C . PRO A 1 157 ? -29.194 3.631 -29.616 1.00 80.25 157 PRO A C 1
ATOM 1260 O O . PRO A 1 157 ? -30.116 4.439 -29.561 1.00 80.25 157 PRO A O 1
ATOM 1263 N N . ASP A 1 158 ? -29.400 2.317 -29.698 1.00 87.69 158 ASP A N 1
ATOM 1264 C CA . ASP A 1 158 ? -30.707 1.655 -29.667 1.00 87.69 158 ASP A CA 1
ATOM 1265 C C . ASP A 1 158 ? -31.229 1.390 -28.239 1.00 87.69 158 ASP A C 1
ATOM 1267 O O . ASP A 1 158 ? -32.305 0.820 -28.065 1.00 87.69 158 ASP A O 1
ATOM 1271 N N . GLY A 1 159 ? -30.483 1.812 -27.214 1.00 79.81 159 GLY A N 1
ATOM 1272 C CA . GLY A 1 159 ? -30.814 1.616 -25.805 1.00 79.81 159 GLY A CA 1
ATOM 1273 C C . GLY A 1 159 ? -30.393 0.259 -25.234 1.00 79.81 159 GLY A C 1
ATOM 1274 O O . GLY A 1 159 ? -30.585 0.044 -24.036 1.00 79.81 159 GLY A O 1
ATOM 1275 N N . SER A 1 160 ? -29.805 -0.634 -26.040 1.00 83.50 160 SER A N 1
ATOM 1276 C CA . SER A 1 160 ? -29.204 -1.874 -25.540 1.00 83.50 160 SER A CA 1
ATOM 1277 C C . SER A 1 160 ? -27.942 -1.591 -24.717 1.00 83.50 160 SER A C 1
ATOM 1279 O O . SER A 1 160 ? -27.339 -0.517 -24.801 1.00 83.50 160 SER A O 1
ATOM 1281 N N . VAL A 1 161 ? -27.581 -2.537 -23.854 1.00 79.12 161 VAL A N 1
ATOM 1282 C CA . VAL A 1 161 ? -26.480 -2.408 -22.901 1.00 79.12 161 VAL A CA 1
ATOM 1283 C C . VAL A 1 161 ? -25.523 -3.571 -23.120 1.00 79.12 161 VAL A C 1
ATOM 1285 O O . VAL A 1 161 ? -25.935 -4.723 -23.007 1.00 79.12 161 VAL A O 1
ATOM 1288 N N . GLU A 1 162 ? -24.264 -3.272 -23.425 1.00 78.19 162 GLU A N 1
ATOM 1289 C CA . GLU A 1 162 ? -23.209 -4.270 -23.622 1.00 78.19 162 GLU A CA 1
ATOM 1290 C C . GLU A 1 162 ? -22.129 -4.133 -22.536 1.00 78.19 162 GLU A C 1
ATOM 1292 O O . GLU A 1 162 ? -21.722 -3.008 -22.225 1.00 78.19 162 GLU A O 1
ATOM 1297 N N . PRO A 1 163 ? -21.647 -5.243 -21.942 1.00 75.69 163 PRO A N 1
ATOM 1298 C CA . PRO A 1 163 ? -20.493 -5.211 -21.048 1.00 75.69 163 PRO A CA 1
ATOM 1299 C C . PRO A 1 163 ? -19.277 -4.621 -21.760 1.00 75.69 163 PRO A C 1
ATOM 1301 O O . PRO A 1 163 ? -18.973 -5.009 -22.888 1.00 75.69 163 PRO A O 1
ATOM 1304 N N . LEU A 1 164 ? -18.570 -3.699 -21.103 1.00 79.00 164 LEU A N 1
ATOM 1305 C CA . LEU A 1 164 ? -17.284 -3.236 -21.614 1.00 79.00 164 LEU A CA 1
ATOM 1306 C C . LEU A 1 164 ? -16.269 -4.380 -21.602 1.00 79.00 164 LEU A C 1
ATOM 1308 O O . LEU A 1 164 ? -16.267 -5.225 -20.701 1.00 79.00 164 LEU A O 1
ATOM 1312 N N . ALA A 1 165 ? -15.364 -4.382 -22.581 1.00 82.12 165 ALA A N 1
ATOM 1313 C CA . ALA A 1 165 ? -14.193 -5.240 -22.497 1.00 82.12 165 ALA A CA 1
ATOM 1314 C C . ALA A 1 165 ? -13.352 -4.841 -21.270 1.00 82.12 165 ALA A C 1
ATOM 1316 O O . ALA A 1 165 ? -13.314 -3.668 -20.894 1.00 82.12 165 ALA A O 1
ATOM 1317 N N . LEU A 1 166 ? -12.628 -5.794 -20.667 1.00 77.44 166 LEU A N 1
ATOM 1318 C CA . LEU A 1 166 ? -11.823 -5.535 -19.462 1.00 77.44 166 LEU A CA 1
ATOM 1319 C C . LEU A 1 166 ? -10.922 -4.306 -19.630 1.00 77.44 166 LEU A C 1
ATOM 1321 O O . LEU A 1 166 ? -10.962 -3.396 -18.812 1.00 77.44 166 LEU A O 1
ATOM 1325 N N . TRP A 1 167 ? -10.167 -4.226 -20.726 1.00 79.56 167 TRP A N 1
ATOM 1326 C CA . TRP A 1 167 ? -9.277 -3.093 -20.990 1.00 79.56 167 TRP A CA 1
ATOM 1327 C C . TRP A 1 167 ? -10.012 -1.737 -21.047 1.00 79.56 167 TRP A C 1
ATOM 1329 O O . TRP A 1 167 ? -9.448 -0.721 -20.645 1.00 79.56 167 TRP A O 1
ATOM 1339 N N . GLU A 1 168 ? -11.270 -1.699 -21.502 1.00 80.94 168 GLU A N 1
ATOM 1340 C CA . GLU A 1 168 ? -12.076 -0.473 -21.527 1.00 80.94 168 GLU A CA 1
ATOM 1341 C C . GLU A 1 168 ? -12.496 -0.055 -20.120 1.00 80.94 168 GLU A C 1
ATOM 1343 O O . GLU A 1 168 ? -12.403 1.128 -19.796 1.00 80.94 168 GLU A O 1
ATOM 1348 N N . PHE A 1 169 ? -12.905 -1.011 -19.282 1.00 83.88 169 PHE A N 1
ATOM 1349 C CA . PHE A 1 169 ? -13.211 -0.771 -17.871 1.00 83.88 169 PHE A CA 1
ATOM 1350 C C . PHE A 1 169 ? -11.999 -0.195 -17.129 1.00 83.88 169 PHE A C 1
ATOM 1352 O O . PHE A 1 169 ? -12.106 0.838 -16.472 1.00 83.88 169 PHE A O 1
ATOM 1359 N N . TRP A 1 170 ? -10.820 -0.791 -17.299 1.00 84.50 170 TRP A N 1
ATOM 1360 C CA . TRP A 1 170 ? -9.606 -0.308 -16.634 1.00 84.50 170 TRP A CA 1
ATOM 1361 C C . TRP A 1 170 ? -9.180 1.078 -17.126 1.00 84.50 170 TRP A C 1
ATOM 1363 O O . TRP A 1 170 ? -8.699 1.894 -16.341 1.00 84.50 170 TRP A O 1
ATOM 1373 N N . ARG A 1 171 ? -9.453 1.404 -18.396 1.00 82.81 171 ARG A N 1
ATOM 1374 C CA . ARG A 1 171 ? -9.290 2.765 -18.921 1.00 82.81 171 ARG A CA 1
ATOM 1375 C C . ARG A 1 171 ? -10.258 3.766 -18.272 1.00 82.81 171 ARG A C 1
ATOM 1377 O O . ARG A 1 171 ? -9.894 4.930 -18.117 1.00 82.81 171 ARG A O 1
ATOM 1384 N N . LEU A 1 172 ? -11.464 3.349 -17.868 1.00 81.50 172 LEU A N 1
ATOM 1385 C CA . LEU A 1 172 ? -12.428 4.223 -17.176 1.00 81.50 172 LEU A CA 1
ATOM 1386 C C . LEU A 1 172 ? -11.982 4.644 -15.776 1.00 81.50 172 LEU A C 1
ATOM 1388 O O . LEU A 1 172 ? -12.481 5.652 -15.278 1.00 81.50 172 LEU A O 1
ATOM 1392 N N . LEU A 1 173 ? -11.013 3.954 -15.165 1.00 82.56 173 LEU A N 1
ATOM 1393 C CA . LEU A 1 173 ? -10.394 4.437 -13.929 1.00 82.56 173 LEU A CA 1
ATOM 1394 C C . LEU A 1 173 ? -9.691 5.798 -14.114 1.00 82.56 173 LEU A C 1
ATOM 1396 O O . LEU A 1 173 ? -9.295 6.408 -13.123 1.00 82.56 173 LEU A O 1
ATOM 1400 N N . GLY A 1 174 ? -9.544 6.288 -15.352 1.00 80.06 174 GLY A N 1
ATOM 1401 C CA . GLY A 1 174 ? -9.207 7.678 -15.659 1.00 80.06 174 GLY A CA 1
ATOM 1402 C C . GLY A 1 174 ? -7.726 8.006 -15.501 1.00 80.06 174 GLY A C 1
ATOM 1403 O O . GLY A 1 174 ? -6.868 7.161 -15.747 1.00 80.06 174 GLY A O 1
ATOM 1404 N N . SER A 1 175 ? -7.423 9.247 -15.129 1.00 83.50 175 SER A N 1
ATOM 1405 C CA . SER A 1 175 ? -6.097 9.637 -14.650 1.00 83.50 175 SER A CA 1
ATOM 1406 C C . SER A 1 175 ? -5.879 9.154 -13.215 1.00 83.50 175 SER A C 1
ATOM 1408 O O . SER A 1 175 ? -6.773 8.580 -12.584 1.00 83.50 175 SER A O 1
ATOM 1410 N N . GLU A 1 176 ? -4.682 9.384 -12.688 1.00 84.69 176 GLU A N 1
ATOM 1411 C CA . GLU A 1 176 ? -4.425 9.179 -11.271 1.00 84.69 176 GLU A CA 1
ATOM 1412 C C . GLU A 1 176 ? -5.334 10.090 -10.414 1.00 84.69 176 GLU A C 1
ATOM 1414 O O . GLU A 1 176 ? -5.540 11.253 -10.779 1.00 84.69 176 GLU A O 1
ATOM 1419 N N . PRO A 1 177 ? -5.957 9.576 -9.335 1.00 90.19 177 PRO A N 1
ATOM 1420 C CA . PRO A 1 177 ? -6.751 10.397 -8.425 1.00 90.19 177 PRO A CA 1
ATOM 1421 C C . PRO A 1 177 ? -5.899 11.450 -7.713 1.00 90.19 177 PRO A C 1
ATOM 1423 O O . PRO A 1 177 ? -4.786 11.151 -7.297 1.00 90.19 177 PRO A O 1
ATOM 1426 N N . GLN A 1 178 ? -6.464 12.639 -7.487 1.00 92.94 178 GLN A N 1
ATOM 1427 C CA . GLN A 1 178 ? -5.771 13.737 -6.802 1.00 92.94 178 GLN A CA 1
ATOM 1428 C C . GLN A 1 178 ? -5.253 13.335 -5.411 1.00 92.94 178 GLN A C 1
ATOM 1430 O O . GLN A 1 178 ? -4.106 13.621 -5.094 1.00 92.94 178 GLN A O 1
ATOM 1435 N N . ASP A 1 179 ? -6.052 12.602 -4.627 1.00 93.62 179 ASP A N 1
ATOM 1436 C CA . ASP A 1 179 ? -5.639 12.127 -3.299 1.00 93.62 179 ASP A CA 1
ATOM 1437 C C . ASP A 1 179 ? -4.372 11.256 -3.364 1.00 93.62 179 ASP A C 1
ATOM 1439 O O . ASP A 1 179 ? -3.490 11.384 -2.522 1.00 93.62 179 ASP A O 1
ATOM 1443 N N . LEU A 1 180 ? -4.251 10.398 -4.386 1.00 94.81 180 LEU A N 1
ATOM 1444 C CA . LEU A 1 180 ? -3.075 9.546 -4.569 1.00 94.81 180 LEU A CA 1
ATOM 1445 C C . LEU A 1 180 ? -1.837 10.382 -4.911 1.00 94.81 180 LEU A C 1
ATOM 1447 O O . LEU A 1 180 ? -0.782 10.144 -4.334 1.00 94.81 180 LEU A O 1
ATOM 1451 N N . ILE A 1 181 ? -1.982 11.393 -5.773 1.00 94.25 181 ILE A N 1
ATOM 1452 C CA . ILE A 1 181 ? -0.901 12.333 -6.107 1.00 94.25 181 ILE A CA 1
ATOM 1453 C C . ILE A 1 181 ? -0.421 13.058 -4.843 1.00 94.25 181 ILE A C 1
ATOM 1455 O O . ILE A 1 181 ? 0.775 13.103 -4.579 1.00 94.25 181 ILE A O 1
ATOM 1459 N N . GLU A 1 182 ? -1.343 13.570 -4.025 1.00 96.75 182 GLU A N 1
ATOM 1460 C CA . GLU A 1 182 ? -1.007 14.292 -2.791 1.00 96.75 182 GLU A CA 1
ATOM 1461 C C . GLU A 1 182 ? -0.320 13.396 -1.754 1.00 96.75 182 GLU A C 1
ATOM 1463 O O . GLU A 1 182 ? 0.608 13.824 -1.063 1.00 96.75 182 GLU A O 1
ATOM 1468 N N . TRP A 1 183 ? -0.762 12.143 -1.620 1.00 96.69 183 TRP A N 1
ATOM 1469 C CA . TRP A 1 183 ? -0.137 11.193 -0.699 1.00 96.69 183 TRP A CA 1
ATOM 1470 C C . TRP A 1 183 ? 1.243 10.756 -1.178 1.00 96.69 183 TRP A C 1
ATOM 1472 O O . TRP A 1 183 ? 2.149 10.646 -0.351 1.00 96.69 183 TRP A O 1
ATOM 1482 N N . GLN A 1 184 ? 1.398 10.541 -2.485 1.00 95.81 184 GLN A N 1
ATOM 1483 C CA . GLN A 1 184 ? 2.670 10.219 -3.119 1.00 95.81 184 GLN A CA 1
ATOM 1484 C C . GLN A 1 184 ? 3.666 11.372 -2.940 1.00 95.81 184 GLN A C 1
ATOM 1486 O O . GLN A 1 184 ? 4.733 11.163 -2.371 1.00 95.81 184 GLN A O 1
ATOM 1491 N N . GLU A 1 185 ? 3.286 12.599 -3.314 1.00 95.12 185 GLU A N 1
ATOM 1492 C CA . GLU A 1 185 ? 4.129 13.796 -3.192 1.00 95.12 185 GLU A CA 1
ATOM 1493 C C . GLU A 1 185 ? 4.565 14.016 -1.742 1.00 95.12 185 GLU A C 1
ATOM 1495 O O . GLU A 1 185 ? 5.746 14.237 -1.466 1.00 95.12 185 GLU A O 1
ATOM 1500 N N . ARG A 1 186 ? 3.639 13.897 -0.783 1.00 95.38 186 ARG A N 1
ATOM 1501 C CA . ARG A 1 186 ? 3.986 14.018 0.634 1.00 95.38 186 ARG A CA 1
ATOM 1502 C C . ARG A 1 186 ? 4.984 12.946 1.066 1.00 95.38 186 ARG A C 1
ATOM 1504 O O . ARG A 1 186 ? 5.937 13.265 1.767 1.00 95.38 186 ARG A O 1
ATOM 1511 N N . TRP A 1 187 ? 4.776 11.694 0.670 1.00 94.94 187 TRP A N 1
ATOM 1512 C CA . TRP A 1 187 ? 5.684 10.607 1.030 1.00 94.94 187 TRP A CA 1
ATOM 1513 C C . TRP A 1 187 ? 7.085 10.773 0.418 1.00 94.94 187 TRP A C 1
ATOM 1515 O O . TRP A 1 187 ? 8.079 10.451 1.070 1.00 94.94 187 TRP A O 1
ATOM 1525 N N . GLU A 1 188 ? 7.175 11.330 -0.790 1.00 91.19 188 GLU A N 1
ATOM 1526 C CA . GLU A 1 188 ? 8.439 11.569 -1.494 1.00 91.19 188 GLU A CA 1
ATOM 1527 C C . GLU A 1 188 ? 9.232 12.763 -0.959 1.00 91.19 188 GLU A C 1
ATOM 1529 O O . GLU A 1 188 ? 10.467 12.752 -1.030 1.00 91.19 188 GLU A O 1
ATOM 1534 N N . THR A 1 189 ? 8.531 13.790 -0.469 1.00 90.44 189 THR A N 1
ATOM 1535 C CA . THR A 1 189 ? 9.110 15.098 -0.115 1.00 90.44 189 THR A CA 1
ATOM 1536 C C . THR A 1 189 ? 9.266 15.321 1.387 1.00 90.44 189 THR A C 1
ATOM 1538 O O . THR A 1 189 ? 10.114 16.116 1.801 1.00 90.44 189 THR A O 1
ATOM 1541 N N . ASP A 1 190 ? 8.492 14.630 2.227 1.00 91.62 190 ASP A N 1
ATOM 1542 C CA . ASP A 1 190 ? 8.609 14.747 3.678 1.00 91.62 190 ASP A CA 1
ATOM 1543 C C . ASP A 1 190 ? 9.873 14.026 4.165 1.00 91.62 190 ASP A C 1
ATOM 1545 O O . ASP A 1 190 ? 9.943 12.797 4.254 1.00 91.62 190 ASP A O 1
ATOM 1549 N N . VAL A 1 191 ? 10.886 14.815 4.525 1.00 89.12 191 VAL A N 1
ATOM 1550 C CA . VAL A 1 191 ? 12.184 14.320 5.009 1.00 89.12 191 VAL A CA 1
ATOM 1551 C C . VAL A 1 191 ? 12.021 13.395 6.219 1.00 89.12 191 VAL A C 1
ATOM 1553 O O . VAL A 1 191 ? 12.810 12.468 6.397 1.00 89.12 191 VAL A O 1
ATOM 1556 N N . SER A 1 192 ? 10.983 13.599 7.040 1.00 88.31 192 SER A N 1
ATOM 1557 C CA . SER A 1 192 ? 10.729 12.742 8.200 1.00 88.31 192 SER A CA 1
ATOM 1558 C C . SER A 1 192 ? 10.283 11.333 7.810 1.00 88.31 192 SER A C 1
ATOM 1560 O O . SER A 1 192 ? 10.535 10.394 8.563 1.00 88.31 192 SER A O 1
ATOM 1562 N N . PHE A 1 193 ? 9.668 11.161 6.636 1.00 89.75 193 PHE A N 1
ATOM 1563 C CA . PHE A 1 193 ? 9.266 9.851 6.125 1.00 89.75 193 PHE A CA 1
ATOM 1564 C C . PHE A 1 193 ? 10.454 9.099 5.530 1.00 89.75 193 PHE A C 1
ATOM 1566 O O . PHE A 1 193 ? 10.433 7.869 5.492 1.00 89.75 193 PHE A O 1
ATOM 1573 N N . ALA A 1 194 ? 11.484 9.826 5.078 1.00 86.00 194 ALA A N 1
ATOM 1574 C CA . ALA A 1 194 ? 12.693 9.278 4.463 1.00 86.00 194 ALA A CA 1
ATOM 1575 C C . ALA A 1 194 ? 12.388 8.239 3.365 1.00 86.00 194 ALA A C 1
ATOM 1577 O O . ALA A 1 194 ? 13.131 7.273 3.194 1.00 86.00 194 ALA A O 1
ATOM 1578 N N . ARG A 1 195 ? 11.250 8.415 2.673 1.00 86.62 195 ARG A N 1
ATOM 1579 C CA . ARG A 1 195 ? 10.705 7.498 1.663 1.00 86.62 195 ARG A CA 1
ATOM 1580 C C . ARG A 1 195 ? 10.666 6.032 2.119 1.00 86.62 195 ARG A C 1
ATOM 1582 O O . ARG A 1 195 ? 10.974 5.111 1.365 1.00 86.62 195 ARG A O 1
ATOM 1589 N N . ARG A 1 196 ? 10.319 5.803 3.385 1.00 88.25 196 ARG A N 1
ATOM 1590 C CA . ARG A 1 196 ? 10.178 4.468 3.984 1.00 88.25 196 ARG A CA 1
ATOM 1591 C C . ARG A 1 196 ? 8.720 4.033 3.995 1.00 88.25 196 ARG A C 1
ATOM 1593 O O . ARG A 1 196 ? 7.827 4.873 4.037 1.00 88.25 196 ARG A O 1
ATOM 1600 N N . ILE A 1 197 ? 8.471 2.728 4.001 1.00 93.25 197 ILE A N 1
ATOM 1601 C CA . ILE A 1 197 ? 7.164 2.135 4.312 1.00 93.25 197 ILE A CA 1
ATOM 1602 C C . ILE A 1 197 ? 7.322 0.797 5.068 1.00 93.25 197 ILE A C 1
ATOM 1604 O O . ILE A 1 197 ? 8.356 0.135 4.939 1.00 93.25 197 ILE A O 1
ATOM 1608 N N . PRO A 1 198 ? 6.306 0.357 5.838 1.00 95.94 198 PRO A N 1
ATOM 1609 C CA . PRO A 1 198 ? 5.127 1.131 6.231 1.00 95.94 198 PRO A CA 1
ATOM 1610 C C . PRO A 1 198 ? 5.482 2.271 7.196 1.00 95.94 198 PRO A C 1
ATOM 1612 O O . PRO A 1 198 ? 6.465 2.193 7.936 1.00 95.94 198 PRO A O 1
ATOM 1615 N N . ILE A 1 199 ? 4.660 3.321 7.202 1.00 95.69 199 ILE A N 1
ATOM 1616 C CA . ILE A 1 199 ? 4.720 4.414 8.185 1.00 95.69 199 ILE A CA 1
ATOM 1617 C C . ILE A 1 199 ? 3.357 4.534 8.846 1.00 95.69 199 ILE A C 1
ATOM 1619 O O . ILE A 1 199 ? 2.353 4.592 8.143 1.00 95.69 199 ILE A O 1
ATOM 1623 N N . ILE A 1 200 ? 3.323 4.626 10.174 1.00 96.44 200 ILE A N 1
ATOM 1624 C CA . ILE A 1 200 ? 2.147 5.054 10.932 1.00 96.44 200 ILE A CA 1
ATOM 1625 C C . ILE A 1 200 ? 2.431 6.450 11.482 1.00 96.44 200 ILE A C 1
ATOM 1627 O O . ILE A 1 200 ? 3.380 6.649 12.238 1.00 96.44 200 ILE A O 1
ATOM 1631 N N . GLU A 1 201 ? 1.603 7.411 11.097 1.00 95.62 201 GLU A N 1
ATOM 1632 C CA . GLU A 1 201 ? 1.629 8.789 11.570 1.00 95.62 201 GLU A CA 1
ATOM 1633 C C . GLU A 1 201 ? 0.495 9.012 12.572 1.00 95.62 201 GLU A C 1
ATOM 1635 O O . GLU A 1 201 ? -0.663 8.702 12.292 1.00 95.62 201 GLU A O 1
ATOM 1640 N N . ASN A 1 202 ? 0.805 9.612 13.718 1.00 94.69 202 ASN A N 1
ATOM 1641 C CA . ASN A 1 202 ? -0.191 10.169 14.624 1.00 94.69 202 ASN A CA 1
ATOM 1642 C C . ASN A 1 202 ? -0.371 11.662 14.330 1.00 94.69 202 ASN A C 1
ATOM 1644 O O . ASN A 1 202 ? 0.468 12.486 14.697 1.00 94.69 202 ASN A O 1
ATOM 1648 N N . ARG A 1 203 ? -1.500 12.029 13.720 1.00 93.62 203 ARG A N 1
ATOM 1649 C CA . ARG A 1 203 ? -1.780 13.409 13.290 1.00 93.62 203 ARG A CA 1
ATOM 1650 C C . ARG A 1 203 ? -1.946 14.408 14.435 1.00 93.62 203 ARG A C 1
ATOM 1652 O O . ARG A 1 203 ? -1.935 15.611 14.202 1.00 93.62 203 ARG A O 1
ATOM 1659 N N . THR A 1 204 ? -2.136 13.944 15.670 1.00 91.56 204 THR A N 1
ATOM 1660 C CA . THR A 1 204 ? -2.322 14.835 16.824 1.00 91.56 204 THR A CA 1
ATOM 1661 C C . THR A 1 204 ? -1.000 15.414 17.324 1.00 91.56 204 THR A C 1
ATOM 1663 O O . THR A 1 204 ? -0.977 16.522 17.854 1.00 91.56 204 THR A O 1
ATOM 1666 N N . ASN A 1 205 ? 0.101 14.673 17.193 1.00 88.62 205 ASN A N 1
ATOM 1667 C CA . ASN A 1 205 ? 1.403 15.056 17.749 1.00 88.62 205 ASN A CA 1
ATOM 1668 C C . ASN A 1 205 ? 2.581 14.851 16.780 1.00 88.62 205 ASN A C 1
ATOM 1670 O O . ASN A 1 205 ? 3.725 15.030 17.192 1.00 88.62 205 ASN A O 1
ATOM 1674 N N . ASN A 1 206 ? 2.305 14.485 15.525 1.00 87.75 206 ASN A N 1
ATOM 1675 C CA . ASN A 1 206 ? 3.276 14.197 14.465 1.00 87.75 206 ASN A CA 1
ATOM 1676 C C . ASN A 1 206 ? 4.278 13.083 14.816 1.00 87.75 206 ASN A C 1
ATOM 1678 O O . ASN A 1 206 ? 5.352 12.996 14.226 1.00 87.75 206 ASN A O 1
ATOM 1682 N N . ALA A 1 207 ? 3.941 12.229 15.785 1.00 89.94 207 ALA A N 1
ATOM 1683 C CA . ALA A 1 207 ? 4.726 11.049 16.105 1.00 89.94 207 ALA A CA 1
ATOM 1684 C C . ALA A 1 207 ? 4.711 10.062 14.937 1.00 89.94 207 ALA A C 1
ATOM 1686 O O . ALA A 1 207 ? 3.642 9.769 14.398 1.00 89.94 207 ALA A O 1
ATOM 1687 N N . LEU A 1 208 ? 5.862 9.467 14.629 1.00 91.19 208 LEU A N 1
ATOM 1688 C CA . LEU A 1 208 ? 5.994 8.446 13.589 1.00 91.19 208 LEU A CA 1
ATOM 1689 C C . LEU A 1 208 ? 6.395 7.090 14.179 1.00 91.19 208 LEU A C 1
ATOM 1691 O O . LEU A 1 208 ? 7.248 6.998 15.070 1.00 91.19 208 LEU A O 1
ATOM 1695 N N . LEU A 1 209 ? 5.795 6.036 13.633 1.00 89.88 209 LEU A N 1
ATOM 1696 C CA . LEU A 1 209 ? 6.287 4.667 13.710 1.00 89.88 209 LEU A CA 1
ATOM 1697 C C . LEU A 1 209 ? 6.680 4.234 12.299 1.00 89.88 209 LEU A C 1
ATOM 1699 O O . LEU A 1 209 ? 5.830 4.200 11.412 1.00 89.88 209 LEU A O 1
ATOM 1703 N N . GLN A 1 210 ? 7.955 3.907 12.094 1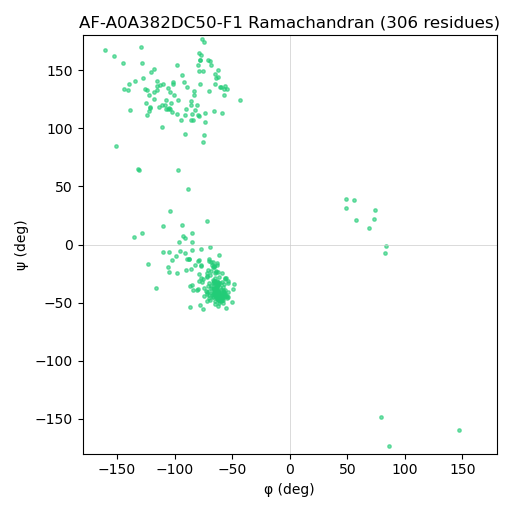.00 88.62 210 GLN A N 1
ATOM 1704 C CA . GLN A 1 210 ? 8.480 3.489 10.789 1.00 88.62 210 GLN A CA 1
ATOM 1705 C C . GLN A 1 210 ? 8.905 2.020 10.807 1.00 88.62 210 GLN A C 1
ATOM 1707 O O . GLN A 1 210 ? 9.564 1.573 11.751 1.00 88.62 210 GLN A O 1
ATOM 1712 N N . GLY A 1 211 ? 8.556 1.301 9.740 1.00 86.88 211 GLY A N 1
ATOM 1713 C CA . GLY A 1 211 ? 8.879 -0.111 9.547 1.00 86.88 211 GLY A CA 1
ATOM 1714 C C . GLY A 1 211 ? 7.853 -1.046 10.176 1.00 86.88 211 GLY A C 1
ATOM 1715 O O . GLY A 1 211 ? 6.804 -0.615 10.654 1.00 86.88 211 GLY A O 1
ATOM 1716 N N . LEU A 1 212 ? 8.149 -2.346 10.169 1.00 87.12 212 LEU A N 1
ATOM 1717 C CA . LEU A 1 212 ? 7.298 -3.357 10.801 1.00 87.12 212 LEU A CA 1
ATOM 1718 C C . LEU A 1 212 ? 7.629 -3.463 12.307 1.00 87.12 212 LEU A C 1
ATOM 1720 O O . LEU A 1 212 ? 8.688 -3.993 12.657 1.00 87.12 212 LEU A O 1
ATOM 1724 N N . PRO A 1 213 ? 6.768 -2.979 13.224 1.00 84.50 213 PRO A N 1
ATOM 1725 C CA . PRO A 1 213 ? 6.993 -3.116 14.667 1.00 84.50 213 PRO A CA 1
ATOM 1726 C C . PRO A 1 213 ? 6.730 -4.555 15.130 1.00 84.50 213 PRO A C 1
ATOM 1728 O O . PRO A 1 213 ? 6.234 -5.370 14.364 1.00 84.50 213 PRO A O 1
ATOM 1731 N N . THR A 1 214 ? 6.993 -4.887 16.395 1.00 82.62 214 THR A N 1
ATOM 1732 C CA . THR A 1 214 ? 6.374 -6.065 17.040 1.00 82.62 214 THR A CA 1
ATOM 1733 C C . THR A 1 214 ? 4.920 -5.759 17.423 1.00 82.62 214 THR A C 1
ATOM 1735 O O . THR A 1 214 ? 4.552 -4.586 17.510 1.00 82.62 214 THR A O 1
ATOM 1738 N N . GLU A 1 215 ? 4.092 -6.775 17.700 1.00 85.81 215 GLU A N 1
ATOM 1739 C CA . GLU A 1 215 ? 2.721 -6.563 18.210 1.00 85.81 215 GLU A CA 1
ATOM 1740 C C . GLU A 1 215 ? 2.703 -5.668 19.460 1.00 85.81 215 GLU A C 1
ATOM 1742 O O . GLU A 1 215 ? 1.948 -4.702 19.529 1.00 85.81 215 GLU A O 1
ATOM 1747 N N . GLU A 1 216 ? 3.606 -5.922 20.410 1.00 82.69 216 GLU A N 1
ATOM 1748 C CA . GLU A 1 216 ? 3.727 -5.119 21.630 1.00 82.69 216 GLU A CA 1
ATOM 1749 C C . GLU A 1 216 ? 4.103 -3.660 21.325 1.00 82.69 216 GLU A C 1
ATOM 1751 O O . GLU A 1 216 ? 3.507 -2.733 21.868 1.00 82.69 216 GLU A O 1
ATOM 1756 N N . ALA A 1 217 ? 5.077 -3.420 20.441 1.00 83.81 217 ALA A N 1
ATOM 1757 C CA . ALA A 1 217 ? 5.471 -2.057 20.086 1.00 83.81 217 ALA A CA 1
ATOM 1758 C C . ALA A 1 217 ? 4.342 -1.306 19.360 1.00 83.81 217 ALA A C 1
ATOM 1760 O O . ALA A 1 217 ? 4.097 -0.136 19.662 1.00 83.81 217 ALA A O 1
ATOM 1761 N N . LEU A 1 218 ? 3.626 -1.991 18.462 1.00 89.81 218 LEU A N 1
ATOM 1762 C CA . LEU A 1 218 ? 2.465 -1.449 17.761 1.00 89.81 218 LEU A CA 1
ATOM 1763 C C . LEU A 1 218 ? 1.351 -1.075 18.742 1.00 89.81 218 LEU A C 1
ATOM 1765 O O . LEU A 1 218 ? 0.845 0.045 18.697 1.00 89.81 218 LEU A O 1
ATOM 1769 N N . TYR A 1 219 ? 1.025 -1.972 19.674 1.00 89.56 219 TYR A N 1
ATOM 1770 C CA . TYR A 1 219 ? 0.060 -1.716 20.738 1.00 89.56 219 TYR A CA 1
ATOM 1771 C C . TYR A 1 219 ? 0.427 -0.464 21.543 1.00 89.56 219 TYR A C 1
ATOM 1773 O O . TYR A 1 219 ? -0.373 0.466 21.635 1.00 89.56 219 TYR A O 1
ATOM 1781 N N . GLN A 1 220 ? 1.652 -0.409 22.078 1.00 86.62 220 GLN A N 1
ATOM 1782 C CA . GLN A 1 220 ? 2.122 0.697 22.922 1.00 86.62 220 GLN A CA 1
ATOM 1783 C C . GLN A 1 220 ? 2.108 2.047 22.193 1.00 86.62 220 GLN A C 1
ATOM 1785 O O . GLN A 1 220 ? 1.869 3.081 22.823 1.00 86.62 220 GLN A O 1
ATOM 1790 N N . TYR A 1 221 ? 2.359 2.044 20.883 1.00 89.94 221 TYR A N 1
ATOM 1791 C CA . TYR A 1 221 ? 2.256 3.234 20.045 1.00 89.94 221 TYR A CA 1
ATOM 1792 C C . TYR A 1 221 ? 0.796 3.684 19.871 1.00 89.94 221 TYR A C 1
ATOM 1794 O O . TYR A 1 221 ? 0.487 4.853 20.111 1.00 89.94 221 TYR A O 1
ATOM 1802 N N . LEU A 1 222 ? -0.121 2.763 19.544 1.00 92.31 222 LEU A N 1
ATOM 1803 C CA . LEU A 1 222 ? -1.540 3.083 19.330 1.00 92.31 222 LEU A CA 1
ATOM 1804 C C . LEU A 1 222 ? -2.235 3.614 20.593 1.00 92.31 222 LEU A C 1
ATOM 1806 O O . LEU A 1 222 ? -3.047 4.532 20.496 1.00 92.31 222 LEU A O 1
ATOM 1810 N N . VAL A 1 223 ? -1.872 3.111 21.779 1.00 90.19 223 VAL A N 1
ATOM 1811 C CA . VAL A 1 223 ? -2.395 3.616 23.067 1.00 90.19 223 VAL A CA 1
ATOM 1812 C C . VAL A 1 223 ? -1.629 4.834 23.609 1.00 90.19 223 VAL A C 1
ATOM 1814 O O . VAL A 1 223 ? -1.790 5.216 24.767 1.00 90.19 223 VAL A O 1
ATOM 1817 N N . GLY A 1 224 ? -0.731 5.428 22.814 1.00 81.62 224 GLY A N 1
ATOM 1818 C CA . GLY A 1 224 ? -0.020 6.663 23.162 1.00 81.62 224 GLY A CA 1
ATOM 1819 C C . GLY A 1 224 ? 1.000 6.539 24.300 1.00 81.62 224 GLY A C 1
ATOM 1820 O O . GLY A 1 224 ? 1.461 7.553 24.822 1.00 81.62 224 GLY A O 1
ATOM 1821 N N . ARG A 1 225 ? 1.387 5.318 24.694 1.00 77.88 225 ARG A N 1
ATOM 1822 C CA . ARG A 1 225 ? 2.378 5.081 25.762 1.00 77.88 225 ARG A CA 1
ATOM 1823 C C . ARG A 1 225 ? 3.815 5.323 25.302 1.00 77.88 225 ARG A C 1
ATOM 1825 O O . ARG A 1 225 ? 4.700 5.499 26.139 1.00 77.88 225 ARG A O 1
ATOM 1832 N N . ARG A 1 226 ? 4.061 5.352 23.989 1.00 67.38 226 ARG A N 1
ATOM 1833 C CA . ARG A 1 226 ? 5.350 5.713 23.384 1.00 67.38 226 ARG A CA 1
ATOM 1834 C C . ARG A 1 226 ? 5.141 6.560 22.135 1.00 67.38 226 ARG A C 1
ATOM 1836 O O . ARG A 1 226 ? 4.329 6.219 21.286 1.00 67.38 226 ARG A O 1
ATOM 1843 N N . ALA A 1 227 ? 5.901 7.651 22.039 1.00 58.53 227 ALA A N 1
ATOM 1844 C CA . ALA A 1 227 ? 5.745 8.640 20.978 1.00 58.53 227 ALA A CA 1
ATOM 1845 C C . ALA A 1 227 ? 6.592 8.363 19.727 1.00 58.53 227 ALA A C 1
ATOM 1847 O O . ALA A 1 227 ? 6.259 8.882 18.681 1.00 58.53 227 ALA A O 1
ATOM 1848 N N . HIS A 1 228 ? 7.679 7.590 19.792 1.00 55.31 228 HIS A N 1
ATOM 1849 C CA . HIS A 1 228 ? 8.521 7.348 18.614 1.00 55.31 228 HIS A CA 1
ATOM 1850 C C . HIS A 1 228 ? 9.066 5.924 18.613 1.00 55.31 228 HIS A C 1
ATOM 1852 O O . HIS A 1 228 ? 9.576 5.449 19.631 1.00 55.31 228 HIS A O 1
ATOM 1858 N N . PHE A 1 229 ? 8.972 5.275 17.456 1.00 58.50 229 PHE A N 1
ATOM 1859 C CA . PHE A 1 229 ? 9.583 3.984 17.175 1.00 58.50 229 PHE A CA 1
ATOM 1860 C C . PHE A 1 229 ? 10.170 4.025 15.764 1.00 58.50 229 PHE A C 1
ATOM 1862 O O . PHE A 1 229 ? 9.439 4.148 14.785 1.00 58.50 229 PHE A O 1
ATOM 1869 N N . VAL A 1 230 ? 11.489 3.907 15.668 1.00 52.16 230 VAL A N 1
ATOM 1870 C CA . VAL A 1 230 ? 12.165 3.618 14.404 1.00 52.16 230 VAL A CA 1
ATOM 1871 C C . VAL A 1 230 ? 12.610 2.170 14.498 1.00 52.16 230 VAL A C 1
ATOM 1873 O O . VAL A 1 230 ? 13.370 1.830 15.405 1.00 52.16 230 VAL A O 1
ATOM 1876 N N . ASN A 1 231 ? 12.079 1.317 13.626 1.00 53.94 231 ASN A N 1
ATOM 1877 C CA . ASN A 1 231 ? 12.677 0.019 13.365 1.00 53.94 231 ASN A CA 1
ATOM 1878 C C . ASN A 1 231 ? 13.462 0.119 12.049 1.00 53.94 231 ASN A C 1
ATOM 1880 O O . ASN A 1 231 ? 12.989 0.749 11.104 1.00 53.94 231 ASN A O 1
ATOM 1884 N N . ASP A 1 232 ? 14.640 -0.500 11.980 1.00 46.84 232 ASP A N 1
ATOM 1885 C CA . ASP A 1 232 ? 15.499 -0.497 10.781 1.00 46.84 232 ASP A CA 1
ATOM 1886 C C . ASP A 1 232 ? 14.897 -1.325 9.625 1.00 46.84 232 ASP A C 1
ATOM 1888 O O . ASP A 1 232 ? 15.414 -1.359 8.512 1.00 46.84 232 ASP A O 1
ATOM 1892 N N . ASP A 1 233 ? 13.750 -1.951 9.880 1.00 51.09 233 ASP A N 1
ATOM 1893 C CA . ASP A 1 233 ? 13.057 -2.899 9.016 1.00 51.09 233 ASP A CA 1
ATOM 1894 C C . ASP A 1 233 ? 11.963 -2.218 8.217 1.00 51.09 233 ASP A C 1
ATOM 1896 O O . ASP A 1 233 ? 10.759 -2.447 8.384 1.00 51.09 233 ASP A O 1
ATOM 1900 N N . VAL A 1 234 ? 12.443 -1.315 7.385 1.00 51.44 234 VAL A N 1
ATOM 1901 C CA . VAL A 1 234 ? 11.682 -0.482 6.476 1.00 51.44 234 VAL A CA 1
ATOM 1902 C C . VAL A 1 234 ? 11.966 -0.946 5.058 1.00 51.44 234 VAL A C 1
ATOM 1904 O O . VAL A 1 234 ? 13.113 -1.210 4.703 1.00 51.44 234 VAL A O 1
ATOM 1907 N N . CYS A 1 235 ? 10.933 -1.020 4.223 1.00 46.34 235 CYS A N 1
ATOM 1908 C CA . CYS A 1 235 ? 11.182 -0.965 2.794 1.00 46.34 235 CYS A CA 1
ATOM 1909 C C . CYS A 1 235 ? 11.523 0.494 2.488 1.00 46.34 235 CYS A C 1
ATOM 1911 O O . CYS A 1 235 ? 10.703 1.388 2.718 1.00 46.34 235 CYS A O 1
ATOM 1913 N N . VAL A 1 236 ? 12.769 0.743 2.101 1.00 50.00 236 VAL A N 1
ATOM 1914 C CA . VAL A 1 236 ? 13.231 2.065 1.677 1.00 50.00 236 VAL A CA 1
ATOM 1915 C C . VAL A 1 236 ? 12.978 2.150 0.177 1.00 50.00 236 VAL A C 1
ATOM 1917 O O . VAL A 1 236 ? 13.281 1.194 -0.536 1.00 50.00 236 VAL A O 1
ATOM 1920 N N . PHE A 1 237 ? 12.433 3.272 -0.297 1.00 44.47 237 PHE A N 1
ATOM 1921 C CA . PHE A 1 237 ? 12.491 3.639 -1.711 1.00 44.47 237 PHE A CA 1
ATOM 1922 C C . PHE A 1 237 ? 13.894 3.353 -2.237 1.00 44.47 237 PHE A C 1
ATOM 1924 O O . PHE A 1 237 ? 14.871 3.818 -1.650 1.00 44.47 237 PHE A O 1
ATOM 1931 N N . GLN A 1 238 ? 13.999 2.564 -3.298 1.00 45.12 238 GLN A N 1
ATOM 1932 C CA . GLN A 1 238 ? 15.271 2.350 -3.966 1.00 45.12 238 GLN A CA 1
ATOM 1933 C C . GLN A 1 238 ? 15.376 3.407 -5.070 1.00 45.12 238 GLN A C 1
ATOM 1935 O O . GLN A 1 238 ? 14.796 3.203 -6.137 1.00 45.12 238 GLN A O 1
ATOM 1940 N N . PRO A 1 239 ? 16.029 4.568 -4.838 1.00 51.00 239 PRO A N 1
ATOM 1941 C CA . PRO A 1 239 ? 16.345 5.460 -5.944 1.00 51.00 239 PRO A CA 1
ATOM 1942 C C . PRO A 1 239 ? 17.147 4.661 -6.970 1.00 51.00 239 PRO A C 1
ATOM 1944 O O . PRO A 1 239 ? 18.024 3.876 -6.600 1.00 51.00 239 PRO A O 1
ATOM 1947 N N . ARG A 1 240 ? 16.830 4.827 -8.259 1.00 56.44 240 ARG A N 1
ATOM 1948 C CA . ARG A 1 240 ? 17.688 4.273 -9.307 1.00 56.44 240 ARG A CA 1
ATOM 1949 C C . ARG A 1 240 ? 19.080 4.857 -9.104 1.00 56.44 240 ARG A C 1
ATOM 1951 O O . ARG A 1 240 ? 19.173 6.082 -9.043 1.00 56.44 240 ARG A O 1
ATOM 1958 N N . PRO A 1 241 ? 20.131 4.027 -9.045 1.00 68.38 241 PRO A N 1
ATOM 1959 C CA . PRO A 1 241 ? 21.474 4.551 -8.974 1.00 68.38 241 PRO A CA 1
ATOM 1960 C C . PRO A 1 241 ? 21.711 5.513 -10.137 1.00 68.38 241 PRO A C 1
ATOM 1962 O O . PRO A 1 241 ? 21.344 5.198 -11.278 1.00 68.38 241 PRO A O 1
ATOM 1965 N N . ILE A 1 242 ? 22.293 6.674 -9.866 1.00 77.88 242 ILE A N 1
ATOM 1966 C CA . ILE A 1 242 ? 22.618 7.644 -10.906 1.00 77.88 242 ILE A CA 1
ATOM 1967 C C . ILE A 1 242 ? 23.972 7.249 -11.488 1.00 77.88 242 ILE A C 1
ATOM 1969 O O . ILE A 1 242 ? 25.011 7.317 -10.830 1.00 77.88 242 ILE A O 1
ATOM 1973 N N . ALA A 1 243 ? 23.954 6.811 -12.744 1.00 84.94 243 ALA A N 1
ATOM 1974 C CA . ALA A 1 243 ? 25.146 6.465 -13.495 1.00 84.94 243 ALA A CA 1
ATOM 1975 C C . ALA A 1 243 ? 25.487 7.593 -14.470 1.00 84.94 243 ALA A C 1
ATOM 1977 O O . ALA A 1 243 ? 24.773 7.834 -15.449 1.00 84.94 243 ALA A O 1
ATOM 1978 N N . ILE A 1 244 ? 26.617 8.254 -14.238 1.00 85.94 244 ILE A N 1
ATOM 1979 C CA . ILE A 1 244 ? 27.206 9.158 -15.218 1.00 85.94 244 ILE A CA 1
ATOM 1980 C C . ILE A 1 244 ? 28.020 8.345 -16.220 1.00 85.94 244 ILE A C 1
ATOM 1982 O O . ILE A 1 244 ? 28.848 7.516 -15.842 1.00 85.94 244 ILE A O 1
ATOM 1986 N N . VAL A 1 245 ? 27.816 8.611 -17.508 1.00 89.00 245 VAL A N 1
ATOM 1987 C CA . VAL A 1 245 ? 28.613 8.030 -18.589 1.00 89.00 245 VAL A CA 1
ATOM 1988 C C . VAL A 1 245 ? 29.267 9.154 -19.389 1.00 89.00 245 VAL A C 1
ATOM 1990 O O . VAL A 1 245 ? 28.583 9.983 -19.993 1.00 89.00 245 VAL A O 1
ATOM 1993 N N . PHE A 1 246 ? 30.598 9.184 -19.388 1.00 86.44 246 PHE A N 1
ATOM 1994 C CA . PHE A 1 246 ? 31.411 10.212 -20.027 1.00 86.44 246 PHE A CA 1
ATOM 1995 C C . PHE A 1 246 ? 32.161 9.648 -21.238 1.00 86.44 246 PHE A C 1
ATOM 1997 O O . PHE A 1 246 ? 32.960 8.720 -21.098 1.00 86.44 246 PHE A O 1
ATOM 2004 N N . GLY A 1 247 ? 31.905 10.207 -22.423 1.00 83.81 247 GLY A N 1
ATOM 2005 C CA . GLY A 1 247 ? 32.527 9.769 -23.680 1.00 83.81 247 GLY A CA 1
ATOM 2006 C C . GLY A 1 247 ? 31.606 9.923 -24.891 1.00 83.81 247 GLY A C 1
ATOM 2007 O O . GLY A 1 247 ? 30.631 10.680 -24.859 1.00 83.81 247 GLY A O 1
ATOM 2008 N N . TRP A 1 248 ? 31.877 9.195 -25.972 1.00 83.12 248 TRP A N 1
ATOM 2009 C CA . TRP A 1 248 ? 31.071 9.250 -27.194 1.00 83.12 248 TRP A CA 1
ATOM 2010 C C . TRP A 1 248 ? 29.865 8.305 -27.122 1.00 83.12 248 TRP A C 1
ATOM 2012 O O . TRP A 1 248 ? 30.001 7.096 -26.942 1.00 83.12 248 TRP A O 1
ATOM 2022 N N . MET A 1 249 ? 28.656 8.849 -27.310 1.00 80.31 249 MET A N 1
ATOM 2023 C CA . MET A 1 249 ? 27.408 8.088 -27.146 1.00 80.31 249 MET A CA 1
ATOM 2024 C C . MET A 1 249 ? 27.346 6.829 -28.022 1.00 80.31 249 MET A C 1
ATOM 2026 O O . MET A 1 249 ? 26.887 5.793 -27.554 1.00 80.31 249 MET A O 1
ATOM 2030 N N . ASP A 1 250 ? 27.830 6.880 -29.265 1.00 81.31 250 ASP A N 1
ATOM 2031 C CA . ASP A 1 250 ? 27.771 5.734 -30.185 1.00 81.31 250 ASP A CA 1
ATOM 2032 C C . ASP A 1 250 ? 28.560 4.517 -29.672 1.00 81.31 250 ASP A C 1
ATOM 2034 O O . ASP A 1 250 ? 28.151 3.374 -29.887 1.00 81.31 250 ASP A O 1
ATOM 2038 N N . HIS A 1 251 ? 29.662 4.747 -28.958 1.00 82.50 251 HIS A N 1
ATOM 2039 C CA . HIS A 1 251 ? 30.498 3.690 -28.385 1.00 82.50 251 HIS A CA 1
ATOM 2040 C C . HIS A 1 251 ? 29.973 3.215 -27.037 1.00 82.50 251 HIS A C 1
ATOM 2042 O O . HIS A 1 251 ? 30.040 2.031 -26.711 1.00 82.50 251 HIS A O 1
ATOM 2048 N N . LEU A 1 252 ? 29.415 4.147 -26.270 1.00 84.69 252 LEU A N 1
ATOM 2049 C CA . LEU A 1 252 ? 28.836 3.890 -24.962 1.00 84.69 252 LEU A CA 1
ATOM 2050 C C . LEU A 1 252 ? 27.431 3.293 -25.052 1.00 84.69 252 LEU A C 1
ATOM 2052 O O . LEU A 1 252 ? 26.942 2.742 -24.070 1.00 84.69 252 LEU A O 1
ATOM 2056 N N . TRP A 1 253 ? 26.779 3.341 -26.215 1.00 83.38 253 TRP A N 1
ATOM 2057 C CA . TRP A 1 253 ? 25.412 2.863 -26.399 1.00 83.38 253 TRP A CA 1
ATOM 2058 C C . TRP A 1 253 ? 25.173 1.417 -25.933 1.00 83.38 253 TRP A C 1
ATOM 2060 O O . TRP A 1 253 ? 24.142 1.174 -25.303 1.00 83.38 253 TRP A O 1
ATOM 2070 N N . PRO A 1 254 ? 26.079 0.441 -26.158 1.00 87.94 254 PRO A N 1
ATOM 2071 C CA . PRO A 1 254 ? 25.942 -0.900 -25.593 1.00 87.94 254 PRO A CA 1
ATOM 2072 C C . PRO A 1 254 ? 25.904 -0.911 -24.058 1.00 87.94 254 PRO A C 1
ATOM 2074 O O . PRO A 1 254 ? 25.100 -1.645 -23.489 1.00 87.94 254 PRO A O 1
ATOM 2077 N N . LEU A 1 255 ? 26.718 -0.080 -23.398 1.00 82.38 255 LEU A N 1
ATOM 2078 C CA . LEU A 1 255 ? 26.737 0.075 -21.941 1.00 82.38 255 LEU A CA 1
ATOM 2079 C C . LEU A 1 255 ? 25.483 0.809 -21.448 1.00 82.38 255 LEU A C 1
ATOM 2081 O O . LEU A 1 255 ? 24.793 0.316 -20.563 1.00 82.38 255 LEU A O 1
ATOM 2085 N N . VAL A 1 256 ? 25.130 1.936 -22.071 1.00 83.00 256 VAL A N 1
ATOM 2086 C CA . VAL A 1 256 ? 23.917 2.716 -21.768 1.00 83.00 256 VAL A CA 1
ATOM 2087 C C . VAL A 1 256 ? 22.662 1.862 -21.933 1.00 83.00 256 VAL A C 1
ATOM 2089 O O . VAL A 1 256 ? 21.723 1.989 -21.154 1.00 83.00 256 VAL A O 1
ATOM 2092 N N . LYS A 1 257 ? 22.635 0.955 -22.917 1.00 78.06 257 LYS A N 1
ATOM 2093 C CA . LYS A 1 257 ? 21.522 0.025 -23.120 1.00 78.06 257 LYS A CA 1
ATOM 2094 C C . LYS A 1 257 ? 21.322 -0.912 -21.928 1.00 78.06 257 LYS A C 1
ATOM 2096 O O . LYS A 1 257 ? 20.174 -1.244 -21.666 1.00 78.06 257 LYS A O 1
ATOM 2101 N N . ILE A 1 258 ? 22.398 -1.307 -21.249 1.00 77.31 258 ILE A N 1
ATOM 2102 C CA . ILE A 1 258 ? 22.347 -2.122 -20.029 1.00 77.31 258 ILE A CA 1
ATOM 2103 C C . ILE A 1 258 ? 21.965 -1.229 -18.844 1.00 77.31 258 ILE A C 1
ATOM 2105 O O . ILE A 1 258 ? 20.993 -1.505 -18.152 1.00 77.31 258 ILE A O 1
ATOM 2109 N N . LEU A 1 259 ? 22.678 -0.115 -18.653 1.00 76.31 259 LEU A N 1
ATOM 2110 C CA . LEU A 1 259 ? 22.499 0.755 -17.491 1.00 76.31 259 LEU A CA 1
ATOM 2111 C C . LEU A 1 259 ? 21.111 1.397 -17.430 1.00 76.31 259 LEU A C 1
ATOM 2113 O O . LEU A 1 259 ? 20.554 1.504 -16.351 1.00 76.31 259 LEU A O 1
ATOM 2117 N N . LYS A 1 260 ? 20.501 1.787 -18.555 1.00 73.19 260 LYS A N 1
ATOM 2118 C CA . LYS A 1 260 ? 19.177 2.443 -18.550 1.00 73.19 260 LYS A CA 1
ATOM 2119 C C . LYS A 1 260 ? 18.043 1.567 -17.997 1.00 73.19 260 LYS A C 1
ATOM 2121 O O . LYS A 1 260 ? 16.959 2.080 -17.716 1.00 73.19 260 LYS A O 1
ATOM 2126 N N . GLU A 1 261 ? 18.256 0.251 -17.928 1.00 65.56 261 GLU A N 1
ATOM 2127 C CA . GLU A 1 261 ? 17.282 -0.693 -17.376 1.00 65.56 261 GLU A CA 1
ATOM 2128 C C . GLU A 1 261 ? 17.274 -0.645 -15.841 1.00 65.56 261 GLU A C 1
ATOM 2130 O O . GLU A 1 261 ? 16.222 -0.844 -15.242 1.00 65.56 261 GLU A O 1
ATOM 2135 N N . THR A 1 262 ? 18.404 -0.295 -15.216 1.00 61.72 262 THR A N 1
ATOM 2136 C CA . THR A 1 262 ? 18.614 -0.367 -13.759 1.00 61.72 262 THR A CA 1
ATOM 2137 C C . THR A 1 262 ? 19.008 0.965 -13.111 1.00 61.72 262 THR A C 1
ATOM 2139 O O . THR A 1 262 ? 18.896 1.111 -11.901 1.00 61.72 262 THR A O 1
ATOM 2142 N N . CYS A 1 263 ? 19.452 1.946 -13.896 1.00 69.75 263 CYS A N 1
ATOM 2143 C CA . CYS A 1 263 ? 20.019 3.218 -13.451 1.00 69.75 263 CYS A CA 1
ATOM 2144 C C . CYS A 1 263 ? 19.323 4.404 -14.130 1.00 69.75 263 CYS A C 1
ATOM 2146 O O . CYS A 1 263 ? 18.774 4.291 -15.233 1.00 69.75 263 CYS A O 1
ATOM 2148 N N . GLU A 1 264 ? 19.386 5.569 -13.491 1.00 74.75 264 GLU A N 1
ATOM 2149 C CA . GLU A 1 264 ? 19.208 6.841 -14.184 1.00 74.75 264 GLU A CA 1
ATOM 2150 C C . GLU A 1 264 ? 20.535 7.191 -14.863 1.00 74.75 264 GLU A C 1
ATOM 2152 O O . GLU A 1 264 ? 21.571 7.270 -14.210 1.00 74.75 264 GLU A O 1
ATOM 2157 N N . VAL A 1 265 ? 20.530 7.324 -16.193 1.00 83.56 265 VAL A N 1
ATOM 2158 C CA . VAL A 1 265 ? 21.763 7.506 -16.969 1.00 83.56 265 VAL A CA 1
ATOM 2159 C C . VAL A 1 265 ? 21.898 8.956 -17.409 1.00 83.56 265 VAL A C 1
ATOM 2161 O O . VAL A 1 265 ? 21.112 9.435 -18.228 1.00 83.56 265 VAL A O 1
ATOM 2164 N N . LEU A 1 266 ? 22.941 9.625 -16.922 1.00 83.62 266 LEU A N 1
ATOM 2165 C CA . LEU A 1 266 ? 23.325 10.970 -17.342 1.00 83.62 266 LEU A CA 1
ATOM 2166 C C . LEU A 1 266 ? 24.551 10.876 -18.251 1.00 83.62 266 LEU A C 1
ATOM 2168 O O . LEU A 1 266 ? 25.612 10.408 -17.843 1.00 83.62 266 LEU A O 1
ATOM 2172 N N . HIS A 1 267 ? 24.417 11.307 -19.503 1.00 88.06 267 HIS A N 1
ATOM 2173 C CA . HIS A 1 267 ? 25.523 11.292 -20.458 1.00 88.06 267 HIS A CA 1
ATOM 2174 C C . HIS A 1 267 ? 26.140 12.676 -20.625 1.00 88.06 267 HIS A C 1
ATOM 2176 O O . HIS A 1 267 ? 25.424 13.670 -20.754 1.00 88.06 267 HIS A O 1
ATOM 2182 N N . PHE A 1 268 ? 27.470 12.717 -20.684 1.00 84.81 268 PHE A N 1
ATOM 2183 C CA . PHE A 1 268 ? 28.222 13.924 -20.994 1.00 84.81 268 PHE A CA 1
ATOM 2184 C C . PHE A 1 268 ? 29.319 13.637 -22.018 1.00 84.81 268 PHE A C 1
ATOM 2186 O O . PHE A 1 268 ? 30.025 12.633 -21.948 1.00 84.81 268 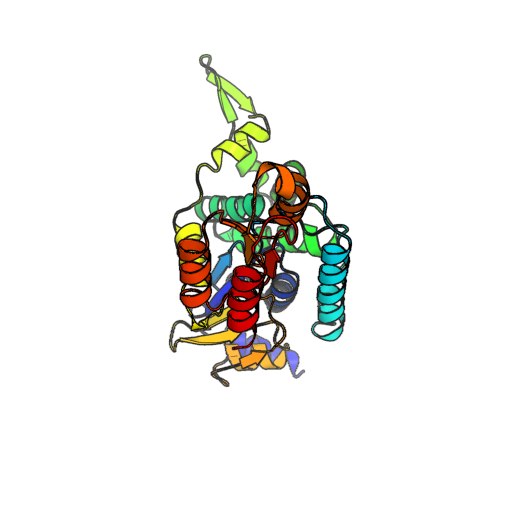PHE A O 1
ATOM 2193 N N . SER A 1 269 ? 29.497 14.576 -22.944 1.00 81.25 269 SER A N 1
ATOM 2194 C CA . SER A 1 269 ? 30.631 14.621 -23.874 1.00 81.25 269 SER A CA 1
ATOM 2195 C C . SER A 1 269 ? 31.599 15.770 -23.574 1.00 81.25 269 SER A C 1
ATOM 2197 O O . SER A 1 269 ? 32.640 15.873 -24.213 1.00 81.25 269 SER A O 1
ATOM 2199 N N . GLU A 1 270 ? 31.255 16.654 -22.629 1.00 81.94 270 GLU A N 1
ATOM 2200 C CA . GLU A 1 270 ? 32.063 17.813 -22.239 1.00 81.94 270 GLU A CA 1
ATOM 2201 C C . GLU A 1 270 ? 32.395 17.780 -20.747 1.00 81.94 270 GLU A C 1
ATOM 2203 O O . GLU A 1 270 ? 31.511 17.644 -19.894 1.00 81.94 270 GLU A O 1
ATOM 2208 N N . ILE A 1 271 ? 33.684 17.933 -20.426 1.00 78.75 271 ILE A N 1
ATOM 2209 C CA . ILE A 1 271 ? 34.194 17.810 -19.055 1.00 78.75 271 ILE A CA 1
ATOM 2210 C C . ILE A 1 271 ? 33.609 18.868 -18.118 1.00 78.75 271 ILE A C 1
ATOM 2212 O O . ILE A 1 271 ? 33.271 18.555 -16.982 1.00 78.75 271 ILE A O 1
ATOM 2216 N N . ALA A 1 272 ? 33.425 20.104 -18.593 1.00 77.50 272 ALA A N 1
ATOM 2217 C CA . ALA A 1 272 ? 32.933 21.201 -17.765 1.00 77.50 272 ALA A CA 1
ATOM 2218 C C . ALA A 1 272 ? 31.526 20.912 -17.215 1.00 77.50 272 ALA A C 1
ATOM 2220 O O . ALA A 1 272 ? 31.265 21.134 -16.035 1.00 77.50 272 ALA A O 1
ATOM 2221 N N . SER A 1 273 ? 30.640 20.363 -18.051 1.00 77.56 273 SER A N 1
ATOM 2222 C CA . SER A 1 273 ? 29.283 19.979 -17.652 1.00 77.56 273 SER A CA 1
ATOM 2223 C C . SER A 1 273 ? 29.270 18.746 -16.751 1.00 77.56 273 SER A C 1
ATOM 2225 O O . SER A 1 273 ? 28.546 18.735 -15.759 1.00 77.56 273 SER A O 1
ATOM 2227 N N . CYS A 1 274 ? 30.099 17.742 -17.058 1.00 81.19 274 CYS A N 1
ATOM 2228 C CA . CYS A 1 274 ? 30.244 16.540 -16.233 1.00 81.19 274 CYS A CA 1
ATOM 2229 C C . CYS A 1 274 ? 30.747 16.889 -14.823 1.00 81.19 274 CYS A C 1
ATOM 2231 O O . CYS A 1 274 ? 30.185 16.461 -13.819 1.00 81.19 274 CYS A O 1
ATOM 2233 N N . ARG A 1 275 ? 31.759 17.757 -14.741 1.00 79.00 275 ARG A N 1
ATOM 2234 C CA . ARG A 1 275 ? 32.328 18.241 -13.485 1.00 79.00 275 ARG A CA 1
ATOM 2235 C C . ARG A 1 275 ? 31.334 19.062 -12.673 1.00 79.00 275 ARG A C 1
ATOM 2237 O O . ARG A 1 275 ? 31.263 18.880 -11.465 1.00 79.00 275 ARG A O 1
ATOM 2244 N N . GLN A 1 276 ? 30.578 19.957 -13.310 1.00 79.06 276 GLN A N 1
ATOM 2245 C CA . GLN A 1 276 ? 29.545 20.722 -12.610 1.00 79.06 276 GLN A CA 1
ATOM 2246 C C . GLN A 1 276 ? 28.499 19.779 -11.995 1.00 79.06 276 GLN A C 1
ATOM 2248 O O . GLN A 1 276 ? 28.159 19.934 -10.830 1.00 79.06 276 GLN A O 1
ATOM 2253 N N . MET A 1 277 ? 28.077 18.746 -12.735 1.00 79.38 277 MET A N 1
ATOM 2254 C CA . MET A 1 277 ? 27.157 17.722 -12.229 1.00 79.38 277 MET A CA 1
ATOM 2255 C C . MET A 1 277 ? 27.735 16.957 -11.028 1.00 79.38 277 MET A C 1
ATOM 2257 O O . MET A 1 277 ? 27.036 16.806 -10.031 1.00 79.38 277 MET A O 1
ATOM 2261 N N . LEU A 1 278 ? 29.003 16.532 -11.111 1.00 77.25 278 LEU A N 1
ATOM 2262 C CA . LEU A 1 278 ? 29.720 15.824 -10.039 1.00 77.25 278 LEU A CA 1
ATOM 2263 C C . LEU A 1 278 ? 29.917 16.672 -8.773 1.00 77.25 278 LEU A C 1
ATOM 2265 O O . LEU A 1 278 ? 29.938 16.128 -7.679 1.00 77.25 278 LEU A O 1
ATOM 2269 N N . ILE A 1 279 ? 30.075 17.991 -8.912 1.00 77.75 279 ILE A N 1
ATOM 2270 C CA . ILE A 1 279 ? 30.225 18.912 -7.774 1.00 77.75 279 ILE A CA 1
ATOM 2271 C C . ILE A 1 279 ? 28.870 19.234 -7.134 1.00 77.75 279 ILE A C 1
ATOM 2273 O O . ILE A 1 279 ? 28.789 19.374 -5.916 1.00 77.75 279 ILE A O 1
ATOM 2277 N N . ASP A 1 280 ? 27.823 19.385 -7.947 1.00 74.31 280 ASP A N 1
ATOM 2278 C CA . ASP A 1 280 ? 26.508 19.829 -7.479 1.00 74.31 280 ASP A CA 1
ATOM 2279 C C . ASP A 1 280 ? 25.654 18.694 -6.889 1.00 74.31 280 ASP A C 1
ATOM 2281 O O . ASP A 1 280 ? 24.686 18.979 -6.182 1.00 74.31 280 ASP A O 1
ATOM 2285 N N . ASN A 1 281 ? 25.979 17.426 -7.173 1.00 65.00 281 ASN A N 1
ATOM 2286 C CA . ASN A 1 281 ? 25.181 16.270 -6.757 1.00 65.00 281 ASN A CA 1
ATOM 2287 C C . ASN A 1 281 ? 26.013 15.275 -5.942 1.00 65.00 281 ASN A C 1
ATOM 2289 O O . ASN A 1 281 ? 26.864 14.575 -6.484 1.00 65.00 281 ASN A O 1
ATOM 2293 N N . GLU A 1 282 ? 25.698 15.156 -4.650 1.00 58.75 282 GLU A N 1
ATOM 2294 C CA . GLU A 1 282 ? 26.299 14.167 -3.738 1.00 58.75 282 GLU A CA 1
ATOM 2295 C C . GLU A 1 282 ? 25.725 12.741 -3.924 1.00 58.75 282 GLU A C 1
ATOM 2297 O O . GLU A 1 282 ? 26.196 11.800 -3.294 1.00 58.75 282 GLU A O 1
ATOM 2302 N N . GLU A 1 283 ? 24.723 12.562 -4.793 1.00 64.75 283 GLU A N 1
ATOM 2303 C CA . GLU A 1 283 ? 23.972 11.306 -4.986 1.00 64.75 283 GLU A CA 1
ATOM 2304 C C . GLU A 1 283 ? 24.371 10.540 -6.269 1.00 64.75 283 GLU A C 1
ATOM 2306 O O . GLU A 1 283 ? 23.549 9.859 -6.874 1.00 64.75 283 GLU A O 1
ATOM 2311 N N . ILE A 1 284 ? 25.619 10.666 -6.736 1.00 73.12 284 ILE A N 1
ATOM 2312 C CA . ILE A 1 284 ? 26.106 9.928 -7.916 1.00 73.12 284 ILE A CA 1
ATOM 2313 C C . ILE A 1 284 ? 26.716 8.595 -7.481 1.00 73.12 284 ILE A C 1
ATOM 2315 O O . ILE A 1 284 ? 27.743 8.562 -6.805 1.00 73.12 284 ILE A O 1
ATOM 2319 N N . ASP A 1 285 ? 26.117 7.490 -7.922 1.00 75.62 285 ASP A N 1
ATOM 2320 C CA . ASP A 1 285 ? 26.530 6.141 -7.525 1.00 75.62 285 ASP A CA 1
ATOM 2321 C C . ASP A 1 285 ? 27.646 5.570 -8.405 1.00 75.62 285 ASP A C 1
ATOM 2323 O O . ASP A 1 285 ? 28.518 4.839 -7.927 1.00 75.62 285 ASP A O 1
ATOM 2327 N N . PHE A 1 286 ? 27.628 5.887 -9.705 1.00 82.25 286 PHE A N 1
ATOM 2328 C CA . PHE A 1 286 ? 28.575 5.334 -10.672 1.00 82.25 286 PHE A CA 1
ATOM 2329 C C . PHE A 1 286 ? 29.062 6.383 -11.675 1.00 82.25 286 PHE A C 1
ATOM 2331 O O . PHE A 1 286 ? 28.272 7.141 -12.236 1.00 82.25 286 PHE A O 1
ATOM 2338 N N . LEU A 1 287 ? 30.363 6.361 -11.977 1.00 84.44 287 LEU A N 1
ATOM 2339 C CA . LEU A 1 287 ? 30.967 7.104 -13.085 1.00 84.44 287 LEU A CA 1
ATOM 2340 C C . LEU A 1 287 ? 31.670 6.125 -14.032 1.00 84.44 287 LEU A C 1
ATOM 2342 O O . LEU A 1 287 ? 32.625 5.451 -13.650 1.00 84.44 287 LEU A O 1
ATOM 2346 N N . PHE A 1 288 ? 31.210 6.074 -15.280 1.00 86.00 288 PHE A N 1
ATOM 2347 C CA . PHE A 1 288 ? 31.820 5.306 -16.360 1.00 86.00 288 PHE A CA 1
ATOM 2348 C C . PHE A 1 288 ? 32.507 6.255 -17.338 1.00 86.00 288 PHE A C 1
ATOM 2350 O O . PHE A 1 288 ? 31.872 7.163 -17.874 1.00 86.00 288 PHE A O 1
ATOM 2357 N N . ILE A 1 289 ? 33.795 6.030 -17.584 1.00 84.00 289 ILE A N 1
ATOM 2358 C CA . ILE A 1 289 ? 34.621 6.859 -18.465 1.00 84.00 289 ILE A CA 1
ATOM 2359 C C . ILE A 1 289 ? 35.116 5.992 -19.621 1.00 84.00 289 ILE A C 1
ATOM 2361 O O . ILE A 1 289 ? 35.633 4.895 -19.407 1.00 84.00 289 ILE A O 1
ATOM 2365 N N . GLU A 1 290 ? 34.958 6.484 -20.846 1.00 82.69 290 GLU A N 1
ATOM 2366 C CA . GLU A 1 290 ? 35.550 5.870 -22.031 1.00 82.69 290 GLU A CA 1
ATOM 2367 C C . GLU A 1 290 ? 37.060 6.166 -22.101 1.00 82.69 290 GLU A C 1
ATOM 2369 O O . GLU A 1 290 ? 37.485 7.143 -22.709 1.00 82.69 290 GLU A O 1
ATOM 2374 N N . ASP A 1 291 ? 37.865 5.310 -21.470 1.00 72.25 291 ASP A N 1
ATOM 2375 C CA . ASP A 1 291 ? 39.329 5.444 -21.335 1.00 72.25 291 ASP A CA 1
ATOM 2376 C C . ASP A 1 291 ? 40.056 5.748 -22.663 1.00 72.25 291 ASP A C 1
ATOM 2378 O O . ASP A 1 291 ? 40.951 6.582 -22.715 1.00 72.25 291 ASP A O 1
ATOM 2382 N N . GLU A 1 292 ? 39.627 5.145 -23.779 1.00 69.81 292 GLU A N 1
ATOM 2383 C CA . GLU A 1 292 ? 40.291 5.305 -25.085 1.00 69.81 292 GLU A CA 1
ATOM 2384 C C . GLU A 1 292 ? 40.130 6.701 -25.725 1.00 69.81 292 GLU A C 1
ATOM 2386 O O . GLU A 1 292 ? 40.823 7.010 -26.698 1.00 69.81 292 GLU A O 1
ATOM 2391 N N . PHE A 1 293 ? 39.230 7.545 -25.211 1.00 65.12 293 PHE A N 1
ATOM 2392 C CA . PHE A 1 293 ? 38.868 8.836 -25.821 1.00 65.12 293 PHE A CA 1
ATOM 2393 C C . PHE A 1 293 ? 38.951 10.020 -24.861 1.00 65.12 293 PHE A C 1
ATOM 2395 O O . PHE A 1 293 ? 38.515 11.128 -25.190 1.00 65.12 293 PHE A O 1
ATOM 2402 N N . VAL A 1 294 ? 39.525 9.794 -23.687 1.00 67.38 294 VAL A N 1
ATOM 2403 C CA . VAL A 1 294 ? 39.680 10.793 -22.642 1.00 67.38 294 VAL A CA 1
ATOM 2404 C C . VAL A 1 294 ? 41.169 10.991 -22.406 1.00 67.38 294 VAL A C 1
ATOM 2406 O O . VAL A 1 294 ? 41.901 10.029 -22.209 1.00 67.38 294 VAL A O 1
ATOM 2409 N N . GLU A 1 295 ? 41.637 12.236 -22.493 1.00 74.69 295 GLU A N 1
ATOM 2410 C CA . GLU A 1 295 ? 43.046 12.545 -22.242 1.00 74.69 295 GLU A CA 1
ATOM 2411 C C . GLU A 1 295 ? 43.415 12.188 -20.784 1.00 74.69 295 GLU A C 1
ATOM 2413 O O . GLU A 1 295 ? 42.593 12.317 -19.872 1.00 74.69 295 GLU A O 1
ATOM 2418 N N . ASP A 1 296 ? 44.645 11.708 -20.555 1.00 74.25 296 ASP A N 1
ATOM 2419 C CA . ASP A 1 296 ? 45.109 11.221 -19.240 1.00 74.25 296 ASP A CA 1
ATOM 2420 C C . ASP A 1 296 ? 44.939 12.264 -18.114 1.00 74.25 296 ASP A C 1
ATOM 2422 O O . ASP A 1 296 ? 44.772 11.917 -16.942 1.00 74.25 296 ASP A O 1
ATOM 2426 N N . ASP A 1 297 ? 44.983 13.553 -18.453 1.00 73.75 297 ASP A N 1
ATOM 2427 C CA . ASP A 1 297 ? 44.757 14.670 -17.536 1.00 73.75 297 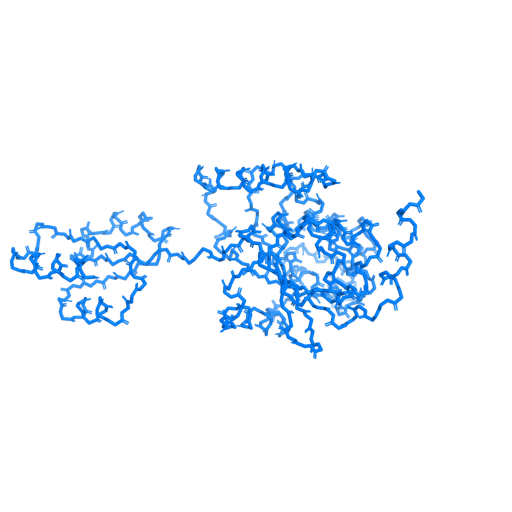ASP A CA 1
ATOM 2428 C C . ASP A 1 297 ? 43.280 14.813 -17.131 1.00 73.75 297 ASP A C 1
ATOM 2430 O O . ASP A 1 297 ? 42.995 15.019 -15.951 1.00 73.75 297 ASP A O 1
ATOM 2434 N N . VAL A 1 298 ? 42.344 14.615 -18.063 1.00 68.06 298 VAL A N 1
ATOM 2435 C CA . VAL A 1 298 ? 40.897 14.564 -17.799 1.00 68.06 298 VAL A CA 1
ATOM 2436 C C . VAL A 1 298 ? 40.542 13.358 -16.932 1.00 68.06 298 VAL A C 1
ATOM 2438 O O . VAL A 1 298 ? 39.746 13.469 -15.998 1.00 68.06 298 VAL A O 1
ATOM 2441 N N . LEU A 1 299 ? 41.154 12.207 -17.211 1.00 72.31 299 LEU A N 1
ATOM 2442 C CA . LEU A 1 299 ? 40.951 10.992 -16.428 1.00 72.31 299 LEU A CA 1
ATOM 2443 C C . LEU A 1 299 ? 41.488 11.163 -14.998 1.00 72.31 299 LEU A C 1
ATOM 2445 O O . LEU A 1 299 ? 40.843 10.745 -14.034 1.00 72.31 299 LEU A O 1
ATOM 2449 N N . GLY A 1 300 ? 42.622 11.855 -14.855 1.00 73.56 300 GLY A N 1
ATOM 2450 C CA . GLY A 1 300 ? 43.168 12.284 -13.569 1.00 73.56 300 GLY A CA 1
ATOM 2451 C C . GLY A 1 300 ? 42.248 13.242 -12.805 1.00 73.56 300 GLY A C 1
ATOM 2452 O O . GLY A 1 300 ? 41.996 13.010 -11.623 1.00 73.56 300 GLY A O 1
ATOM 2453 N N . GLU A 1 301 ? 41.707 14.273 -13.464 1.00 73.44 301 GLU A N 1
ATOM 2454 C CA . GLU A 1 301 ? 40.806 15.261 -12.844 1.00 73.44 301 GLU A CA 1
ATOM 2455 C C . GLU A 1 301 ? 39.506 14.609 -12.341 1.00 73.44 301 GLU A C 1
ATOM 2457 O O . GLU A 1 301 ? 39.112 14.815 -11.191 1.00 73.44 301 GLU A O 1
ATOM 2462 N N . LEU A 1 302 ? 38.867 13.765 -13.158 1.00 70.81 302 LEU A N 1
ATOM 2463 C CA . LEU A 1 302 ? 37.644 13.050 -12.770 1.00 70.81 302 LEU A CA 1
ATOM 2464 C C . LEU A 1 302 ? 37.899 12.035 -11.643 1.00 70.81 302 LEU A C 1
ATOM 2466 O O . LEU A 1 302 ? 37.080 11.901 -10.735 1.00 70.81 302 LEU A O 1
ATOM 2470 N N . ALA A 1 303 ? 39.050 11.354 -11.650 1.00 70.06 303 ALA A N 1
ATOM 2471 C CA . ALA A 1 303 ? 39.422 10.410 -10.597 1.00 70.06 303 ALA A CA 1
ATOM 2472 C C . ALA A 1 303 ? 39.786 11.085 -9.260 1.00 70.06 303 ALA A C 1
ATOM 2474 O O . ALA A 1 303 ? 39.703 10.438 -8.213 1.00 70.06 303 ALA A O 1
ATOM 2475 N N . GLU A 1 304 ? 40.215 12.352 -9.260 1.00 73.12 304 GLU A N 1
ATOM 2476 C CA . GLU A 1 304 ? 40.424 13.125 -8.027 1.00 73.12 304 GLU A CA 1
ATOM 2477 C C . GLU A 1 304 ? 39.105 13.575 -7.392 1.00 73.12 304 GLU A C 1
ATOM 2479 O O . GLU A 1 304 ? 38.983 13.511 -6.170 1.00 73.12 304 GLU A O 1
ATOM 2484 N N . LEU A 1 305 ? 38.108 13.942 -8.203 1.00 67.88 305 LEU A N 1
ATOM 2485 C CA . LEU A 1 305 ? 36.775 14.344 -7.731 1.00 67.88 305 LEU A CA 1
ATOM 2486 C C . LEU A 1 305 ? 36.007 13.207 -7.031 1.00 67.88 305 LEU A C 1
ATOM 2488 O O . LEU A 1 305 ? 35.162 13.477 -6.189 1.00 67.88 305 LEU A O 1
ATOM 2492 N N . LEU A 1 306 ? 36.329 11.944 -7.332 1.00 61.34 306 LEU A N 1
ATOM 2493 C CA . LEU A 1 306 ? 35.728 10.757 -6.703 1.00 61.34 306 LEU A CA 1
ATOM 2494 C C . LEU A 1 306 ? 36.395 10.332 -5.376 1.00 61.34 306 LEU A C 1
ATOM 2496 O O . LEU A 1 306 ? 35.968 9.358 -4.759 1.00 61.34 306 LEU A O 1
ATOM 2500 N N . LYS A 1 307 ? 37.491 10.985 -4.961 1.00 55.69 307 LYS A N 1
ATOM 2501 C CA . LYS A 1 307 ? 38.232 10.653 -3.721 1.00 55.69 307 LYS A CA 1
ATOM 2502 C C . LYS A 1 307 ? 37.822 11.497 -2.511 1.00 55.69 307 LYS A C 1
ATOM 2504 O O . LYS A 1 307 ? 38.347 11.260 -1.419 1.00 55.69 307 LYS A O 1
ATOM 2509 N N . THR A 1 308 ? 36.965 12.488 -2.716 1.00 47.69 308 THR A N 1
ATOM 2510 C CA . THR A 1 308 ? 36.360 13.341 -1.682 1.00 47.69 308 THR A CA 1
ATOM 2511 C C . THR A 1 308 ? 34.980 12.841 -1.324 1.00 47.69 308 THR A C 1
ATOM 2513 O O . THR A 1 308 ? 34.688 12.837 -0.109 1.00 47.69 308 THR A O 1
#

Nearest PDB structures (foldseek):
  3rpp-assembly1_A  TM=6.756E-01  e=7.284E-08  Homo sapiens
  1r4w-assembly2_D  TM=6.686E-01  e=2.143E-07  Rattus norvegicus
  3rpp-assembly2_B  TM=6.500E-01  e=2.024E-07  Homo sapiens
  3fz5-assembly2_D  TM=7.003E-01  e=1.045E-04  Cereibacter sphaeroides 2.4.1
  6ghb-assembly2_D  TM=5.177E-01  e=3.172E-05  Geobacillus kaustophilus HTA426

Organism: NCBI:txid408172

Foldseek 3Di:
DVVVVLLVLLVPFQQQLKEKEDELLQVQQLLVLVLCVVSVCLLRYHYFYAFLCQLQPPDDCDPVQLVVQVVLQVVCCVQRVVDDFDRAPGRAGRVLVNLVLVVCCVVPVVLSSVLSNLSSCCCTVVNHHNVDLVSSCVSCVVSVNVVVQVVCWDQDPVRDTHRDDSVVSSCVSDDRDPSRVVSHCCLVPVVVNQNWPTWMARNVPRAIAGTRHHSVVVSCVSSPVDRYHDDPHTDHRDAQAEEEEEDDCVVCVVVCVVSVSRHNYHYDDDLVVVVVCLVVDPRHDYYHYPVVGAPPVSVVVVVVSVVD

pLDDT: mean 83.72, std 12.9, range [37.22, 98.56]

Mean predicted aligned error: 12.56 Å

Secondary structure (DSSP, 8-state):
--HHHHHHHHHHS--TTEEEEE-TT-HHHHHHHHHHHHTT-TTTSEEEE--S-TT-SSS---HHHHHHHHHHHHHHHHH-TTS-----SS----HHHHHHHHHHHHHHGGGHHHHHHHHHHHHHTT---TT-HHHHHHHHHHTT-HHHHHTSEEEPTTS-EEEPPHHHHHHHT-S--HHHHHHHHHHHH-TTTTTEESEEEETTTTEEEES---HHHHHHHHTTS-S-EE-S--EE--PPPEEEEES-HHHHHHHHHHHH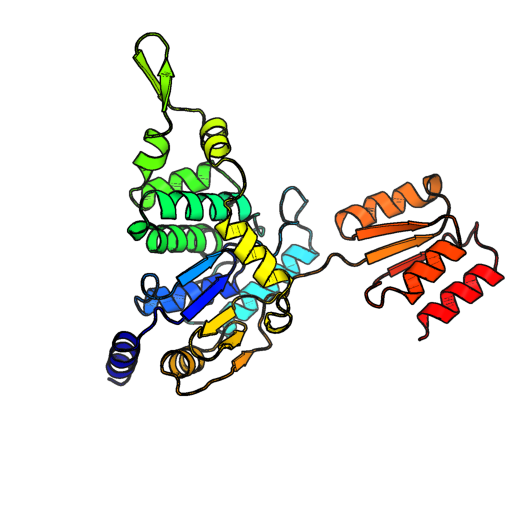HHSEEEEES-HHHHHHHHHH-S-EEEEEE-GGGS-HHHHHHHHHHTT-

Radius of gyration: 23.53 Å; Cα contacts (8 Å, |Δi|>4): 429; chains: 1; bounding box: 76×38×60 Å

Solvent-accessible surface area (backbone atoms only — not comparable to full-atom values): 17601 Å² total; per-residue (Å²): 127,70,68,68,56,55,55,56,50,57,72,70,48,84,43,68,49,31,38,33,42,31,31,75,66,33,69,53,28,42,50,52,47,52,53,31,52,78,67,73,35,52,86,46,40,48,74,45,60,42,77,70,60,76,74,45,61,89,66,83,83,44,75,64,57,53,49,52,52,49,52,53,52,52,51,38,57,71,61,37,70,88,49,86,72,46,83,42,93,66,74,47,27,38,66,63,45,52,52,47,49,56,54,36,42,77,73,45,52,87,48,37,48,58,48,53,51,52,55,34,42,36,31,36,58,68,45,46,52,52,59,38,68,70,53,50,53,53,51,32,44,76,70,73,41,46,61,64,60,63,68,46,45,45,74,45,97,88,70,49,77,43,80,49,56,66,72,56,48,64,54,67,66,62,68,86,54,68,70,46,53,54,48,36,51,47,41,72,66,37,72,91,49,64,40,44,29,21,30,41,35,33,71,86,77,70,30,46,36,36,21,56,64,45,74,67,56,48,50,37,40,74,69,64,76,45,67,73,46,80,44,94,59,40,53,58,53,74,76,56,47,30,32,37,40,39,47,59,63,86,77,43,42,72,56,49,63,56,42,56,78,68,28,45,71,47,76,33,82,47,68,71,63,47,50,50,50,62,73,76,40,93,73,66,71,41,82,46,69,47,68,96,80,47,58,72,66,58,53,49,54,58,58,54,68,75,75,113

InterPro domains:
  IPR001853 DSBA-like thioredoxin domain [PF01323] (20-149)
  IPR036249 Thioredoxin-like superfamily [SSF52833] (18-146)